Protein AF-A0A519BA94-F1 (afdb_monomer_lite)

Structure (mmCIF, N/CA/C/O backbone):
data_AF-A0A519BA94-F1
#
_entry.id   AF-A0A519BA94-F1
#
loop_
_atom_site.group_PDB
_atom_site.id
_atom_site.type_symbol
_atom_site.label_atom_id
_atom_site.label_alt_id
_atom_site.label_comp_id
_atom_site.label_asym_id
_atom_site.label_entity_id
_atom_site.label_seq_id
_atom_site.pdbx_PDB_ins_code
_atom_site.Cartn_x
_atom_site.Cartn_y
_atom_site.Cartn_z
_atom_site.occupancy
_atom_site.B_iso_or_equiv
_atom_site.auth_seq_id
_atom_site.auth_comp_id
_atom_site.auth_asym_id
_atom_site.auth_atom_id
_atom_site.pdbx_PDB_model_num
ATOM 1 N N . MET A 1 1 ? -14.574 15.526 34.034 1.00 36.59 1 MET A N 1
ATOM 2 C CA . MET A 1 1 ? -14.890 14.605 32.920 1.00 36.59 1 MET A CA 1
ATOM 3 C C . MET A 1 1 ? -13.737 14.670 31.935 1.00 36.59 1 MET A C 1
ATOM 5 O O . MET A 1 1 ? -13.557 15.719 31.331 1.00 36.59 1 MET A O 1
ATOM 9 N N . GLU A 1 2 ? -12.933 13.613 31.821 1.00 41.47 2 GLU A N 1
ATOM 10 C CA . GLU A 1 2 ? -11.905 13.518 30.773 1.00 41.47 2 GLU A CA 1
ATOM 11 C C . GLU A 1 2 ? -12.611 13.457 29.410 1.00 41.47 2 GLU A C 1
ATOM 13 O O . GLU A 1 2 ? -13.359 12.517 29.135 1.00 41.47 2 GLU A O 1
ATOM 18 N N . ARG A 1 3 ? -12.466 14.502 28.589 1.00 43.69 3 ARG A N 1
ATOM 19 C CA . ARG A 1 3 ? -13.034 14.545 27.237 1.00 43.69 3 ARG A CA 1
ATOM 20 C C . ARG A 1 3 ? -12.101 13.816 26.276 1.00 43.69 3 ARG A C 1
ATOM 22 O O . ARG A 1 3 ? -10.896 14.011 26.313 1.00 43.69 3 ARG A O 1
ATOM 29 N N . PHE A 1 4 ? -12.668 13.076 25.333 1.00 51.31 4 PHE A N 1
ATOM 30 C CA . PHE A 1 4 ? -11.963 12.434 24.210 1.00 51.31 4 PHE A CA 1
ATOM 31 C C . PHE A 1 4 ? -11.574 13.448 23.113 1.00 51.31 4 PHE A C 1
ATOM 33 O O . PHE A 1 4 ? -11.344 13.080 21.965 1.00 51.31 4 PHE A O 1
ATOM 40 N N . GLN A 1 5 ? -11.498 14.740 23.469 1.00 51.91 5 GLN A N 1
ATOM 41 C CA . GLN A 1 5 ? -11.158 15.862 22.582 1.00 51.91 5 GLN A CA 1
ATOM 42 C C . GLN A 1 5 ? -9.742 15.762 22.000 1.00 51.91 5 GLN A C 1
ATOM 44 O O . GLN A 1 5 ? -9.388 16.500 21.084 1.00 51.91 5 GLN A O 1
ATOM 49 N N . ASP A 1 6 ? -8.976 14.780 22.455 1.00 60.66 6 ASP A N 1
ATOM 50 C CA . ASP A 1 6 ? -7.643 14.497 21.980 1.00 60.66 6 ASP A CA 1
ATOM 51 C C . ASP A 1 6 ? -7.585 13.430 20.885 1.00 60.66 6 ASP A C 1
ATOM 53 O O . ASP A 1 6 ? -6.480 13.021 20.579 1.00 60.66 6 ASP A O 1
ATOM 57 N N . ILE A 1 7 ? -8.668 12.988 20.219 1.00 64.88 7 ILE A N 1
ATOM 58 C CA . ILE A 1 7 ? -8.495 12.072 19.063 1.00 64.88 7 ILE A CA 1
ATOM 59 C C . ILE A 1 7 ? -7.571 12.694 18.001 1.00 64.88 7 ILE A C 1
ATOM 61 O O . ILE A 1 7 ? -6.651 12.033 17.528 1.00 64.88 7 ILE A O 1
ATOM 65 N N . LYS A 1 8 ? -7.713 13.993 17.695 1.00 66.81 8 LYS A N 1
ATOM 66 C CA . LYS A 1 8 ? -6.786 14.712 16.795 1.00 66.81 8 LYS A CA 1
ATOM 67 C C . LYS A 1 8 ? -5.349 14.734 17.327 1.00 66.81 8 LYS A C 1
ATOM 69 O O . LYS A 1 8 ? -4.402 14.624 16.549 1.00 66.81 8 LYS A O 1
ATOM 74 N N . ASN A 1 9 ? -5.177 14.838 18.643 1.00 73.75 9 ASN A N 1
ATOM 75 C CA . ASN A 1 9 ? -3.865 14.790 19.288 1.00 73.75 9 ASN A CA 1
ATOM 76 C C . ASN A 1 9 ? -3.295 13.364 19.313 1.00 73.75 9 ASN A C 1
ATOM 78 O O . ASN A 1 9 ? -2.107 13.189 19.085 1.00 73.75 9 ASN A O 1
ATOM 82 N N . ILE A 1 10 ? -4.132 12.342 19.477 1.00 74.19 10 ILE A N 1
ATOM 83 C CA . ILE A 1 10 ? -3.788 10.922 19.399 1.00 74.19 10 ILE A CA 1
ATOM 84 C C . ILE A 1 10 ? -3.351 10.584 17.972 1.00 74.19 10 ILE A C 1
ATOM 86 O O . ILE A 1 10 ? -2.279 10.013 17.803 1.00 74.19 10 ILE A O 1
ATOM 90 N N . ILE A 1 11 ? -4.101 11.015 16.949 1.00 75.12 11 ILE A N 1
ATOM 91 C CA . ILE A 1 11 ? -3.721 10.880 15.533 1.00 75.12 11 ILE A CA 1
ATOM 92 C C . ILE A 1 11 ? -2.350 11.528 15.300 1.00 75.12 11 ILE A C 1
ATOM 94 O O . ILE A 1 11 ? -1.455 10.891 14.745 1.00 75.12 11 ILE A O 1
ATOM 98 N N . ARG A 1 12 ? -2.151 12.770 15.769 1.00 78.06 12 ARG A N 1
ATOM 99 C CA . ARG A 1 12 ? -0.867 13.480 15.645 1.00 78.06 12 ARG A CA 1
ATOM 100 C C . ARG A 1 12 ? 0.279 12.762 16.348 1.00 78.06 12 ARG A C 1
ATOM 102 O O . ARG A 1 12 ? 1.350 12.639 15.762 1.00 78.06 12 ARG A O 1
ATOM 109 N N . THR A 1 13 ? 0.060 12.273 17.562 1.00 80.06 13 THR A N 1
ATOM 110 C CA . THR A 1 13 ? 1.064 11.539 18.337 1.00 80.06 13 THR A CA 1
ATOM 111 C C . THR A 1 13 ? 1.401 10.202 17.689 1.00 80.06 13 THR A C 1
ATOM 113 O O . THR A 1 13 ? 2.571 9.845 17.616 1.00 80.06 13 THR A O 1
ATOM 116 N N . ILE A 1 14 ? 0.422 9.463 17.167 1.00 74.88 14 ILE A N 1
ATOM 117 C CA . ILE A 1 14 ? 0.668 8.200 16.453 1.00 74.88 14 ILE A CA 1
ATOM 118 C C . ILE A 1 14 ? 1.442 8.463 15.163 1.00 74.88 14 ILE A C 1
ATOM 120 O O . ILE A 1 14 ? 2.417 7.758 14.894 1.00 74.88 14 ILE A O 1
ATOM 124 N N . SER A 1 15 ? 1.038 9.487 14.405 1.00 76.31 15 SER A N 1
ATOM 125 C CA . SER A 1 15 ? 1.710 9.937 13.185 1.00 76.31 15 SER A CA 1
ATOM 126 C C . SER A 1 15 ? 3.180 10.268 13.454 1.00 76.31 15 SER A C 1
ATOM 128 O O . SER A 1 15 ? 4.062 9.699 12.811 1.00 76.31 15 SER A O 1
ATOM 130 N N . SER A 1 16 ? 3.467 11.107 14.453 1.00 75.75 16 SER A N 1
ATOM 131 C CA . SER A 1 16 ? 4.837 11.523 14.771 1.00 75.75 16 SER A CA 1
ATOM 132 C C . SER A 1 16 ? 5.681 10.396 15.371 1.00 75.75 16 SER A C 1
ATOM 134 O O . SER A 1 16 ? 6.816 10.195 14.946 1.00 75.75 16 SER A O 1
ATOM 136 N N . THR A 1 17 ? 5.126 9.624 16.309 1.00 74.69 17 THR A N 1
ATOM 137 C CA . THR A 1 17 ? 5.855 8.565 17.033 1.00 74.69 17 THR A CA 1
ATOM 138 C C . THR A 1 17 ? 6.243 7.410 16.112 1.00 74.69 17 THR A C 1
ATOM 140 O O . THR A 1 17 ? 7.305 6.817 16.280 1.00 74.69 17 THR A O 1
ATOM 143 N N . ASN A 1 18 ? 5.405 7.095 15.122 1.00 68.31 18 ASN A N 1
ATOM 144 C CA . ASN A 1 18 ? 5.621 5.960 14.223 1.00 68.31 18 ASN A CA 1
ATOM 145 C C . ASN A 1 18 ? 6.130 6.368 12.830 1.00 68.31 18 ASN A C 1
ATOM 147 O O . ASN A 1 18 ? 6.301 5.500 11.974 1.00 68.31 18 ASN A O 1
ATOM 151 N N . GLY A 1 19 ? 6.364 7.663 12.580 1.00 69.19 19 GLY A N 1
ATOM 152 C CA . GLY A 1 19 ? 6.767 8.161 11.260 1.00 69.19 19 GLY A CA 1
ATOM 153 C C . GLY A 1 19 ? 5.716 7.899 10.175 1.00 69.19 19 GLY A C 1
ATOM 154 O O . GLY A 1 19 ? 6.063 7.590 9.036 1.00 69.19 19 GLY A O 1
ATOM 155 N N . LEU A 1 20 ? 4.437 7.965 10.546 1.00 71.06 20 LEU A N 1
ATOM 156 C CA . LEU A 1 20 ? 3.296 7.689 9.678 1.00 71.06 20 LEU A CA 1
ATOM 157 C C . LEU A 1 20 ? 2.653 8.993 9.207 1.00 71.06 20 LEU A C 1
ATOM 159 O O . LEU A 1 20 ? 2.629 9.989 9.927 1.00 71.06 20 LEU A O 1
ATOM 163 N N . SER A 1 21 ? 2.083 8.986 8.011 1.00 73.12 21 SER A N 1
ATOM 164 C CA . SER A 1 21 ? 1.223 10.063 7.522 1.00 73.12 21 SER A CA 1
ATOM 165 C C . SER A 1 21 ? -0.092 10.129 8.314 1.00 73.12 21 SER A C 1
ATOM 167 O O . SER A 1 21 ? -0.489 9.167 8.972 1.00 73.12 21 SER A O 1
ATOM 169 N N . MET A 1 22 ? -0.794 11.265 8.250 1.00 76.06 22 MET A N 1
ATOM 170 C CA . MET A 1 22 ? -2.085 11.422 8.939 1.00 76.06 22 MET A CA 1
ATOM 171 C C . MET A 1 22 ? -3.117 10.362 8.517 1.00 76.06 22 MET A C 1
ATOM 173 O O . MET A 1 22 ? -3.693 9.746 9.411 1.00 76.06 22 MET A O 1
ATOM 177 N N . PRO A 1 23 ? -3.312 10.062 7.214 1.00 76.62 23 PRO A N 1
ATOM 178 C CA . PRO A 1 23 ? -4.213 8.986 6.792 1.00 76.62 23 PRO A CA 1
ATOM 179 C C . PRO A 1 23 ? -3.831 7.609 7.348 1.00 76.62 23 PRO A C 1
ATOM 181 O O . PRO A 1 23 ? -4.699 6.815 7.693 1.00 76.62 23 PRO A O 1
ATOM 184 N N . GLU A 1 24 ? -2.534 7.325 7.480 1.00 74.19 24 GLU A N 1
ATOM 185 C CA . GLU A 1 24 ? -2.052 6.065 8.059 1.00 74.19 24 GLU A CA 1
ATOM 186 C C . GLU A 1 24 ? -2.352 5.971 9.555 1.00 74.19 24 GLU A C 1
ATOM 188 O O . GLU A 1 24 ? -2.763 4.916 10.035 1.00 74.19 24 GLU A O 1
ATOM 193 N N . ALA A 1 25 ? -2.180 7.069 10.293 1.00 80.94 25 ALA A N 1
ATOM 194 C CA . ALA A 1 25 ? -2.540 7.126 11.704 1.00 80.94 25 ALA A CA 1
ATOM 195 C C . ALA A 1 25 ? -4.057 6.965 11.913 1.00 80.94 25 ALA A C 1
ATOM 197 O O . ALA A 1 25 ? -4.464 6.231 12.810 1.00 80.94 25 ALA A O 1
ATOM 198 N N . ILE A 1 26 ? -4.880 7.589 11.063 1.00 84.06 26 ILE A N 1
ATOM 199 C CA . ILE A 1 26 ? -6.346 7.433 11.046 1.00 84.06 26 ILE A CA 1
ATOM 200 C C . ILE A 1 26 ? -6.719 5.963 10.837 1.00 84.06 26 ILE A C 1
ATOM 202 O O . ILE A 1 26 ? -7.385 5.379 11.687 1.00 84.06 26 ILE A O 1
ATOM 206 N N . PHE A 1 27 ? -6.206 5.340 9.772 1.00 84.19 27 PHE A N 1
ATOM 207 C CA . PHE A 1 27 ? -6.482 3.939 9.444 1.00 84.19 27 PHE A CA 1
ATOM 208 C C . PHE A 1 27 ? -6.088 2.974 10.574 1.00 84.19 27 PHE A C 1
ATOM 210 O O . PHE A 1 27 ? -6.808 2.022 10.871 1.00 84.19 27 PHE A O 1
ATOM 217 N N . ILE A 1 28 ? -4.953 3.217 11.237 1.00 85.81 28 ILE A N 1
ATOM 218 C CA . ILE A 1 28 ? -4.522 2.419 12.395 1.00 85.81 28 ILE A CA 1
ATOM 219 C C . ILE A 1 28 ? -5.521 2.512 13.535 1.00 85.81 28 ILE A C 1
ATOM 221 O O . ILE A 1 28 ? -5.830 1.496 14.153 1.00 85.81 28 ILE A O 1
ATOM 225 N N . ILE A 1 29 ? -5.997 3.718 13.841 1.00 87.81 29 ILE A N 1
ATOM 226 C CA . ILE A 1 29 ? -6.961 3.918 14.922 1.00 87.81 29 ILE A CA 1
ATOM 227 C C . ILE A 1 29 ? -8.277 3.233 14.569 1.00 87.81 29 ILE A C 1
ATOM 229 O O . ILE A 1 29 ? -8.811 2.526 15.416 1.00 87.81 29 ILE A O 1
ATOM 233 N N . GLU A 1 30 ? -8.761 3.376 13.333 1.00 88.88 30 GLU A N 1
ATOM 234 C CA . GLU A 1 30 ? -9.949 2.666 12.846 1.00 88.88 30 GLU A CA 1
ATOM 235 C C . GLU A 1 30 ? -9.804 1.158 13.068 1.00 88.88 30 GLU A C 1
ATOM 237 O O . GLU A 1 30 ? -10.606 0.560 13.782 1.00 88.88 30 GLU A O 1
ATOM 242 N N . LYS A 1 31 ? -8.722 0.547 12.571 1.00 87.38 31 LYS A N 1
ATOM 243 C CA . LYS A 1 31 ? -8.487 -0.898 12.712 1.00 87.38 31 LYS A CA 1
ATOM 244 C C . LYS A 1 31 ? -8.317 -1.351 14.157 1.00 87.38 31 LYS A C 1
ATOM 246 O O . LYS A 1 31 ? -8.864 -2.380 14.550 1.00 87.38 31 LYS A O 1
ATOM 251 N N . ALA A 1 32 ? -7.595 -0.586 14.968 1.00 88.38 32 ALA A N 1
ATOM 252 C CA . ALA A 1 32 ? -7.429 -0.899 16.380 1.00 88.38 32 ALA A CA 1
ATOM 253 C C . ALA A 1 32 ? -8.771 -0.853 17.122 1.00 88.38 32 ALA A C 1
ATOM 255 O O . ALA A 1 32 ? -9.058 -1.722 17.944 1.00 88.38 32 ALA A O 1
ATOM 256 N N . MET A 1 33 ? -9.616 0.126 16.804 1.00 89.12 33 MET A N 1
ATOM 257 C CA . MET A 1 33 ? -10.946 0.258 17.389 1.00 89.12 33 MET A CA 1
ATOM 258 C C . MET A 1 33 ? -11.910 -0.831 16.892 1.00 89.12 33 MET A C 1
ATOM 260 O O . MET A 1 33 ? -12.676 -1.368 17.688 1.00 89.12 33 MET A O 1
ATOM 264 N N . GLU A 1 34 ? -11.828 -1.241 15.625 1.00 88.50 34 GLU A N 1
ATOM 265 C CA . GLU A 1 34 ? -12.560 -2.409 15.112 1.00 88.50 34 GLU A CA 1
ATOM 266 C C . GLU A 1 34 ? -12.190 -3.687 15.878 1.00 88.50 34 GLU A C 1
ATOM 268 O O . GLU A 1 34 ? -13.076 -4.441 16.291 1.00 88.50 34 GLU A O 1
ATOM 273 N N . ASN A 1 35 ? -10.897 -3.912 16.146 1.00 86.88 35 ASN A N 1
ATOM 274 C CA . ASN A 1 35 ? -10.438 -5.043 16.960 1.00 86.88 35 ASN A CA 1
ATOM 275 C C . ASN A 1 35 ? -10.956 -4.954 18.402 1.00 86.88 35 ASN A C 1
ATOM 277 O O . ASN A 1 35 ? -11.371 -5.960 18.979 1.00 86.88 35 ASN A O 1
ATOM 281 N N . VAL A 1 36 ? -10.979 -3.749 18.980 1.00 86.62 36 VAL A N 1
ATOM 282 C CA . VAL A 1 36 ? -11.572 -3.482 20.301 1.00 86.62 36 VAL A CA 1
ATOM 283 C C . VAL A 1 36 ? -13.056 -3.866 20.348 1.00 86.62 36 VAL A C 1
ATOM 285 O O . VAL A 1 36 ? -13.531 -4.331 21.390 1.00 86.62 36 VAL A O 1
ATOM 288 N N . PHE A 1 37 ? -13.761 -3.725 19.225 1.00 87.69 37 PHE A N 1
ATOM 289 C CA . PHE A 1 37 ? -15.150 -4.142 19.031 1.00 87.69 37 PHE A CA 1
ATOM 290 C C . PHE A 1 37 ? -15.297 -5.547 18.431 1.00 87.69 37 PHE A C 1
ATOM 292 O O . PHE A 1 37 ? -16.379 -5.909 17.966 1.00 87.69 37 PHE A O 1
ATOM 299 N N . TYR A 1 38 ? -14.238 -6.362 18.443 1.00 82.38 38 TYR A N 1
ATOM 300 C CA . TYR A 1 38 ? -14.242 -7.742 17.944 1.00 82.38 38 TYR A CA 1
ATOM 301 C C . TYR A 1 38 ? -14.764 -7.874 16.499 1.00 82.38 38 TYR A C 1
ATOM 303 O O . TYR A 1 38 ? -15.409 -8.865 16.153 1.00 82.38 38 TYR A O 1
ATOM 311 N N . GLY A 1 39 ? -14.546 -6.847 15.669 1.00 80.31 39 GLY A N 1
ATOM 312 C CA . GLY A 1 39 ? -15.016 -6.787 14.284 1.00 80.31 39 GLY A CA 1
ATOM 313 C C . GLY A 1 39 ? -16.537 -6.685 14.117 1.00 80.31 39 GLY A C 1
ATOM 314 O O . GLY A 1 39 ? -17.033 -6.884 13.013 1.00 80.31 39 GLY A O 1
ATOM 315 N N . LYS A 1 40 ? -17.299 -6.413 15.188 1.00 85.44 40 LYS A N 1
ATOM 316 C CA . LYS A 1 40 ? -18.769 -6.265 15.131 1.00 85.44 40 LYS A CA 1
ATOM 317 C C . LYS A 1 40 ? -19.236 -4.884 14.686 1.00 85.44 40 LYS A C 1
ATOM 319 O O . LYS A 1 40 ? -20.388 -4.744 14.289 1.00 85.44 40 LYS A O 1
ATOM 324 N N . TYR A 1 41 ? -18.356 -3.895 14.767 1.00 89.88 41 TYR A N 1
ATOM 325 C CA . TYR A 1 41 ? -18.564 -2.566 14.212 1.00 89.88 41 TYR A CA 1
ATOM 326 C C . TYR A 1 41 ? -17.388 -2.256 13.303 1.00 89.88 41 TYR A C 1
ATOM 328 O O . TYR A 1 41 ? -16.240 -2.522 13.666 1.00 89.88 41 TYR A O 1
ATOM 336 N N . ARG A 1 42 ? -17.690 -1.675 12.147 1.00 89.56 42 ARG A N 1
ATOM 337 C CA . ARG A 1 42 ? -16.726 -0.932 11.349 1.00 89.56 42 ARG A CA 1
ATOM 338 C C . ARG A 1 42 ? -16.476 0.394 12.052 1.00 89.56 42 ARG A C 1
ATOM 340 O O . ARG A 1 42 ? -17.417 1.009 12.548 1.00 89.56 42 ARG A O 1
ATOM 347 N N . VAL A 1 43 ? -15.231 0.841 12.109 1.00 89.88 43 VAL A N 1
ATOM 348 C CA . VAL A 1 43 ? -14.904 2.132 12.721 1.00 89.88 43 VAL A CA 1
ATOM 349 C C . VAL A 1 43 ? -14.369 3.051 11.645 1.00 89.88 43 VAL A C 1
ATOM 351 O O . VAL A 1 43 ? -13.488 2.656 10.889 1.00 89.88 43 VAL A O 1
ATOM 354 N N . VAL A 1 44 ? -14.933 4.252 11.555 1.00 88.88 44 VAL A N 1
ATOM 355 C CA . VAL A 1 44 ? -14.599 5.220 10.508 1.00 88.88 44 VAL A CA 1
ATOM 356 C C . VAL A 1 44 ? -14.486 6.625 11.073 1.00 88.88 44 VAL A C 1
ATOM 358 O O . VAL A 1 44 ? -15.246 7.015 11.962 1.00 88.88 44 VAL A O 1
ATOM 361 N N . PHE A 1 45 ? -13.548 7.389 10.530 1.00 85.44 45 PHE A N 1
ATOM 362 C CA . PHE A 1 45 ? -13.537 8.839 10.657 1.00 85.44 45 PHE A CA 1
ATOM 363 C C . PHE A 1 45 ? -14.355 9.490 9.544 1.00 85.44 45 PHE A C 1
ATOM 365 O O . PHE A 1 45 ? -14.312 9.054 8.393 1.00 85.44 45 PHE A O 1
ATOM 372 N N . ASP A 1 46 ? -15.083 10.550 9.882 1.00 84.00 46 ASP A N 1
ATOM 373 C CA . ASP A 1 46 ? -15.671 11.442 8.884 1.00 84.00 46 ASP A CA 1
ATOM 374 C C . ASP A 1 46 ? -14.691 12.556 8.459 1.00 84.00 46 ASP A C 1
ATOM 376 O O . ASP A 1 46 ? -13.567 12.664 8.964 1.00 84.00 46 ASP A O 1
ATOM 380 N N . ASP A 1 47 ? -15.132 13.428 7.549 1.00 76.69 47 ASP A N 1
ATOM 381 C CA . ASP A 1 47 ? -14.336 14.563 7.064 1.00 76.69 47 ASP A CA 1
ATOM 382 C C . ASP A 1 47 ? -14.002 15.592 8.169 1.00 76.69 47 ASP A C 1
ATOM 384 O O . ASP A 1 47 ? -13.041 16.359 8.051 1.00 76.69 47 ASP A O 1
ATOM 388 N N . SER A 1 48 ? -14.761 15.598 9.271 1.00 80.69 48 SER A N 1
ATOM 389 C CA . SER A 1 48 ? -14.541 16.454 10.446 1.00 80.69 48 SER A CA 1
ATOM 390 C C . SER A 1 48 ? -13.545 15.853 11.451 1.00 80.69 48 SER A C 1
ATOM 392 O O . SER A 1 48 ? -13.110 16.551 12.385 1.00 80.69 48 SER A O 1
ATOM 394 N N . TYR A 1 49 ? -13.096 14.615 11.202 1.00 79.94 49 TYR A N 1
ATOM 395 C CA . TYR A 1 49 ? -12.334 13.744 12.101 1.00 79.94 49 TYR A CA 1
ATOM 396 C C . TYR A 1 49 ? -13.109 13.328 13.359 1.00 79.94 49 TYR A C 1
ATOM 398 O O . TYR A 1 49 ? -12.501 13.067 14.404 1.00 79.94 49 TYR A O 1
ATOM 406 N N . ASP A 1 50 ? -14.430 13.245 13.263 1.00 84.75 50 ASP A N 1
ATOM 407 C CA . ASP A 1 50 ? -15.261 12.606 14.271 1.00 84.75 50 ASP A CA 1
ATOM 408 C C . ASP A 1 50 ? -15.254 11.089 14.054 1.00 84.75 50 ASP A C 1
ATOM 410 O O . ASP A 1 50 ? -15.318 10.593 12.928 1.00 84.75 50 ASP A O 1
ATOM 414 N N . LEU A 1 51 ? -15.113 10.342 15.150 1.00 89.31 51 LEU A N 1
ATOM 415 C CA . LEU A 1 51 ? -14.956 8.891 15.128 1.00 89.31 51 LEU A CA 1
ATOM 416 C C . LEU A 1 51 ? -16.306 8.204 15.327 1.00 89.31 51 LEU A C 1
ATOM 418 O O . LEU A 1 51 ? -16.947 8.389 16.363 1.00 89.31 51 LEU A O 1
ATOM 422 N N . TYR A 1 52 ? -16.701 7.354 14.386 1.00 90.06 52 TYR A N 1
ATOM 423 C CA . TYR A 1 52 ? -17.957 6.614 14.431 1.00 90.06 52 TYR A CA 1
ATOM 424 C C . TYR A 1 52 ? -17.725 5.104 14.458 1.00 90.06 52 TYR A C 1
ATOM 426 O O . TYR A 1 52 ? -16.848 4.589 13.770 1.00 90.06 52 TYR A O 1
ATOM 434 N N . ALA A 1 53 ? -18.544 4.392 15.232 1.00 91.88 53 ALA A N 1
ATOM 435 C CA . ALA A 1 53 ? -18.734 2.951 15.115 1.00 91.88 53 ALA A CA 1
ATOM 436 C C . ALA A 1 53 ? -20.031 2.685 14.342 1.00 91.88 53 ALA A C 1
ATOM 438 O O . ALA A 1 53 ? -21.103 3.117 14.763 1.00 91.88 53 ALA A O 1
ATOM 439 N N . GLU A 1 54 ? -19.934 1.968 13.232 1.00 91.88 54 GLU A N 1
ATOM 440 C CA . GLU A 1 54 ? -21.027 1.689 12.303 1.00 91.88 54 GLU A CA 1
ATOM 441 C C . GLU A 1 54 ? -21.221 0.177 12.138 1.00 91.88 54 GLU A C 1
ATOM 443 O O . GLU A 1 54 ? -20.259 -0.585 12.027 1.00 91.88 54 GLU A O 1
ATOM 448 N N . ASN A 1 55 ? -22.472 -0.265 12.112 1.00 89.44 55 ASN A N 1
ATOM 449 C CA . ASN A 1 55 ? -22.878 -1.585 11.631 1.00 89.44 55 ASN A CA 1
ATOM 450 C C . ASN A 1 55 ? -24.154 -1.434 10.780 1.00 89.44 55 ASN A C 1
ATOM 452 O O . ASN A 1 55 ? -24.559 -0.312 10.480 1.00 89.44 55 ASN A O 1
ATOM 456 N N . ASP A 1 56 ? -24.781 -2.543 10.389 1.00 85.50 56 ASP A N 1
ATOM 457 C CA . ASP A 1 56 ? -25.974 -2.513 9.528 1.00 85.50 56 ASP A CA 1
ATOM 458 C C . ASP A 1 56 ? -27.190 -1.818 10.181 1.00 85.50 56 ASP A C 1
ATOM 460 O O . ASP A 1 56 ? -28.069 -1.329 9.474 1.00 85.50 56 ASP A O 1
ATOM 464 N N . ASP A 1 57 ? -27.230 -1.739 11.517 1.00 85.75 57 ASP A N 1
ATOM 465 C CA . ASP A 1 57 ? -28.386 -1.268 12.288 1.00 85.75 57 ASP A CA 1
ATOM 466 C C . ASP A 1 57 ? -28.214 0.158 12.843 1.00 85.75 57 ASP A C 1
ATOM 468 O O . ASP A 1 57 ? -29.194 0.875 13.054 1.00 85.75 57 ASP A O 1
ATOM 472 N N . GLU A 1 58 ? -26.984 0.572 13.161 1.00 90.06 58 GLU A N 1
ATOM 473 C CA . GLU A 1 58 ? -26.719 1.821 13.875 1.00 90.06 58 GLU A CA 1
ATOM 474 C C . GLU A 1 58 ? -25.358 2.449 13.528 1.00 90.06 58 GLU A C 1
ATOM 476 O O . GLU A 1 58 ? -24.365 1.773 13.252 1.00 90.06 58 GLU A O 1
ATOM 481 N N . LYS A 1 59 ? -25.312 3.784 13.624 1.00 91.75 59 LYS A N 1
ATOM 482 C CA . LYS A 1 59 ? -24.102 4.614 13.569 1.00 91.75 59 LYS A CA 1
ATOM 483 C C . LYS A 1 59 ? -23.963 5.379 14.883 1.00 91.75 59 LYS A C 1
ATOM 485 O O . LYS A 1 59 ? -24.811 6.204 15.216 1.00 91.75 59 LYS A O 1
ATOM 490 N N . ILE A 1 60 ? -22.900 5.106 15.636 1.00 90.62 60 ILE A N 1
ATOM 491 C CA . ILE A 1 60 ? -22.679 5.634 16.988 1.00 90.62 60 ILE A CA 1
ATOM 492 C C . ILE A 1 60 ? -21.449 6.542 16.989 1.00 90.62 60 ILE A C 1
ATOM 494 O O . ILE A 1 60 ? -20.354 6.098 16.652 1.00 90.62 60 ILE A O 1
ATOM 498 N N . LEU A 1 61 ? -21.607 7.794 17.423 1.00 90.56 61 LEU A N 1
ATOM 499 C CA . LEU A 1 61 ? -20.482 8.703 17.663 1.00 90.56 61 LEU A CA 1
ATOM 500 C C . LEU A 1 61 ? -19.696 8.267 18.910 1.00 90.56 61 LEU A C 1
ATOM 502 O O . LEU A 1 61 ? -20.264 8.124 19.994 1.00 90.56 61 LEU A O 1
ATOM 506 N N . ILE A 1 62 ? -18.381 8.107 18.771 1.00 88.44 62 ILE A N 1
ATOM 507 C CA . ILE A 1 62 ? -17.468 7.757 19.861 1.00 88.44 62 ILE A CA 1
ATOM 508 C C . ILE A 1 62 ? -16.837 9.039 20.404 1.00 88.44 62 ILE A C 1
ATOM 510 O O . ILE A 1 62 ? -15.780 9.484 19.962 1.00 88.44 62 ILE A O 1
ATOM 514 N N . SER A 1 63 ? -17.490 9.629 21.402 1.00 81.69 63 SER A N 1
ATOM 515 C CA . SER A 1 63 ? -17.058 10.888 22.018 1.00 81.69 63 SER A CA 1
ATOM 516 C C . SER A 1 63 ? -16.254 10.701 23.306 1.00 81.69 63 SER A C 1
ATOM 518 O O . SER A 1 63 ? -15.799 11.682 23.899 1.00 81.69 63 SER A O 1
ATOM 520 N N . SER A 1 64 ? -16.127 9.459 23.790 1.00 82.94 64 SER A N 1
ATOM 521 C CA . SER A 1 64 ? -15.519 9.124 25.078 1.00 82.94 64 SER A CA 1
ATOM 522 C C . SER A 1 64 ? -15.169 7.645 25.227 1.00 82.94 64 SER A C 1
ATOM 524 O O . SER A 1 64 ? -15.743 6.769 24.583 1.00 82.94 64 SER A O 1
ATOM 526 N N . LEU A 1 65 ? -14.288 7.344 26.189 1.00 81.81 65 LEU A N 1
ATOM 527 C CA . LEU A 1 65 ? -14.030 5.968 26.624 1.00 81.81 65 LEU A CA 1
ATOM 528 C C . LEU A 1 65 ? -15.298 5.296 27.181 1.00 81.81 65 LEU A C 1
ATOM 530 O O . LEU A 1 65 ? -15.428 4.075 27.121 1.00 81.81 65 LEU A O 1
ATOM 534 N N . LYS A 1 66 ? -16.244 6.084 27.714 1.00 84.62 66 LYS A N 1
ATOM 535 C CA . LYS A 1 66 ? -17.549 5.580 28.155 1.00 84.62 66 LYS A CA 1
ATOM 536 C C . LYS A 1 66 ? -18.341 5.024 26.971 1.00 84.62 66 LYS A C 1
ATOM 538 O O . LYS A 1 66 ? -18.920 3.954 27.107 1.00 84.62 66 LYS A O 1
ATOM 543 N N . ASP A 1 67 ? -18.297 5.682 25.815 1.00 87.50 67 ASP A N 1
ATOM 544 C CA . ASP A 1 67 ? -18.983 5.214 24.605 1.00 87.50 67 ASP A CA 1
ATOM 545 C C . ASP A 1 67 ? -18.374 3.903 24.104 1.00 87.50 67 ASP A C 1
ATOM 547 O O . ASP A 1 67 ? -19.098 2.943 23.854 1.00 87.50 67 ASP A O 1
ATOM 551 N N . VAL A 1 68 ? -17.040 3.810 24.084 1.00 86.50 68 VAL A N 1
ATOM 552 C CA . VAL A 1 68 ? -16.321 2.570 23.742 1.00 86.50 68 VAL A CA 1
ATOM 553 C C . VAL A 1 68 ? -16.735 1.418 24.664 1.00 86.50 68 VAL A C 1
ATOM 555 O O . VAL A 1 68 ? -17.029 0.318 24.194 1.00 86.50 68 VAL A O 1
ATOM 558 N N . ARG A 1 69 ? -16.801 1.666 25.979 1.00 86.44 69 ARG A N 1
ATOM 559 C CA . ARG A 1 69 ? -17.255 0.672 26.964 1.00 86.44 69 ARG A CA 1
ATOM 560 C C . ARG A 1 69 ? -18.710 0.277 26.744 1.00 86.44 69 ARG A C 1
ATOM 562 O O . ARG A 1 69 ? -19.007 -0.908 26.775 1.00 86.44 69 ARG A O 1
ATOM 569 N N . ASN A 1 70 ? -19.597 1.232 26.474 1.00 88.00 70 ASN A N 1
ATOM 570 C CA . ASN A 1 70 ? -21.011 0.955 26.219 1.00 88.00 70 ASN A CA 1
ATOM 571 C C . ASN A 1 70 ? -21.207 0.090 24.966 1.00 88.00 70 ASN A C 1
ATOM 573 O O . ASN A 1 70 ? -21.978 -0.866 25.000 1.00 88.00 70 ASN A O 1
ATOM 577 N N . ILE A 1 71 ? -20.497 0.392 23.874 1.00 88.56 71 ILE A N 1
ATOM 578 C CA . ILE A 1 71 ? -20.530 -0.409 22.639 1.00 88.56 71 ILE A CA 1
ATOM 579 C C . ILE A 1 71 ? -20.030 -1.827 22.927 1.00 88.56 71 ILE A C 1
ATOM 581 O O . ILE A 1 71 ? -20.679 -2.809 22.571 1.00 88.56 71 ILE A O 1
ATOM 585 N N . ARG A 1 72 ? -18.904 -1.953 23.634 1.00 85.25 72 ARG A N 1
ATOM 586 C CA . ARG A 1 72 ? -18.337 -3.256 23.988 1.00 85.25 72 ARG A CA 1
ATOM 587 C C . ARG A 1 72 ? -19.249 -4.065 24.911 1.00 85.25 72 ARG A C 1
ATOM 589 O O . ARG A 1 72 ? -19.422 -5.257 24.676 1.00 85.25 72 ARG A O 1
ATOM 596 N N . HIS A 1 73 ? -19.890 -3.417 25.878 1.00 85.19 73 HIS A N 1
ATOM 597 C CA . HIS A 1 73 ? -20.886 -4.034 26.748 1.00 85.19 73 HIS A CA 1
ATOM 598 C C . HIS A 1 73 ? -22.111 -4.513 25.955 1.00 85.19 73 HIS A C 1
ATOM 600 O O . HIS A 1 73 ? -22.563 -5.641 26.135 1.00 85.19 73 HIS A O 1
ATOM 606 N N . LYS A 1 74 ? -22.612 -3.717 24.995 1.00 85.31 74 LYS A N 1
ATOM 607 C CA . LYS A 1 74 ? -23.677 -4.151 24.070 1.00 85.31 74 LYS A CA 1
ATOM 608 C C . LYS A 1 74 ? -23.272 -5.409 23.291 1.00 85.31 74 LYS A C 1
ATOM 610 O O . LYS A 1 74 ? -24.073 -6.336 23.178 1.00 85.31 74 LYS A O 1
ATOM 615 N N . ILE A 1 75 ? -22.044 -5.457 22.767 1.00 83.69 75 ILE A N 1
ATOM 616 C CA . ILE A 1 75 ? -21.513 -6.639 22.067 1.00 83.69 75 ILE A CA 1
ATOM 617 C C . ILE A 1 75 ? -21.468 -7.836 23.019 1.00 83.69 75 ILE A C 1
ATOM 619 O O . ILE A 1 75 ? -21.947 -8.910 22.667 1.00 83.69 75 ILE A O 1
ATOM 623 N N . PHE A 1 76 ? -20.941 -7.642 24.228 1.00 78.75 76 PHE A N 1
ATOM 624 C CA . PHE A 1 76 ? -20.848 -8.671 25.259 1.00 78.75 76 PHE A CA 1
ATOM 625 C C . PHE A 1 76 ? -22.218 -9.262 25.614 1.00 78.75 76 PHE A C 1
ATOM 627 O O . PHE A 1 76 ? -22.381 -10.479 25.578 1.00 78.75 76 PHE A O 1
ATOM 634 N N . LEU A 1 77 ? -23.226 -8.417 25.855 1.00 78.94 77 LEU A N 1
ATOM 635 C CA . LEU A 1 77 ? -24.598 -8.852 26.132 1.00 78.94 77 LEU A CA 1
ATOM 636 C C . LEU A 1 77 ? -25.215 -9.618 24.955 1.00 78.94 77 LEU A C 1
ATOM 638 O O . LEU A 1 77 ? -25.812 -10.674 25.162 1.00 78.94 77 LEU A O 1
ATOM 642 N N . LYS A 1 78 ? -25.047 -9.129 23.715 1.00 78.12 78 LYS A N 1
ATOM 643 C CA . LYS A 1 78 ? -25.513 -9.842 22.509 1.00 78.12 78 LYS A CA 1
ATOM 644 C C . LYS A 1 78 ? -24.857 -11.223 22.393 1.00 78.12 78 LYS A C 1
ATOM 646 O O . LYS A 1 78 ? -25.525 -12.188 22.041 1.00 78.12 78 LYS A O 1
ATOM 651 N N . VAL A 1 79 ? -23.566 -11.321 22.706 1.00 71.94 79 VAL A N 1
ATOM 652 C CA . VAL A 1 79 ? -22.794 -12.567 22.636 1.00 71.94 79 VAL A CA 1
ATOM 653 C C . VAL A 1 79 ? -23.193 -13.563 23.731 1.00 71.94 79 VAL A C 1
ATOM 655 O O . VAL A 1 79 ? -23.393 -14.736 23.425 1.00 71.94 79 VAL A O 1
ATOM 658 N N . ILE A 1 80 ? -23.363 -13.117 24.979 1.00 68.25 80 ILE A N 1
ATOM 659 C CA . ILE A 1 80 ? -23.822 -13.976 26.086 1.00 68.25 80 ILE A CA 1
ATOM 660 C C . ILE A 1 80 ? -25.231 -14.508 25.823 1.00 68.25 80 ILE A C 1
ATOM 662 O O . ILE A 1 80 ? -25.490 -15.696 26.019 1.00 68.25 80 ILE A O 1
ATOM 666 N N . ASN A 1 81 ? -26.131 -13.656 25.324 1.00 61.09 81 ASN A N 1
ATOM 667 C CA . ASN A 1 81 ? -27.507 -14.052 25.020 1.00 61.09 81 ASN A CA 1
ATOM 668 C C . ASN A 1 81 ? -27.601 -15.129 23.924 1.00 61.09 81 ASN A C 1
ATOM 670 O O . ASN A 1 81 ? -28.607 -15.831 23.855 1.00 61.09 81 ASN A O 1
ATOM 674 N N . LEU A 1 82 ? -26.556 -15.315 23.108 1.00 62.88 82 LEU A N 1
ATOM 675 C CA . LEU A 1 82 ? -26.489 -16.362 22.082 1.00 62.88 82 LEU A CA 1
ATOM 676 C C . LEU A 1 82 ? -26.083 -17.754 22.619 1.00 62.88 82 LEU A C 1
ATOM 678 O O . LEU A 1 82 ? -25.926 -18.668 21.816 1.00 62.88 82 LEU A O 1
ATOM 682 N N . LYS A 1 83 ? -25.929 -17.953 23.942 1.00 49.75 83 LYS A N 1
ATOM 683 C CA . LYS A 1 83 ? -25.577 -19.248 24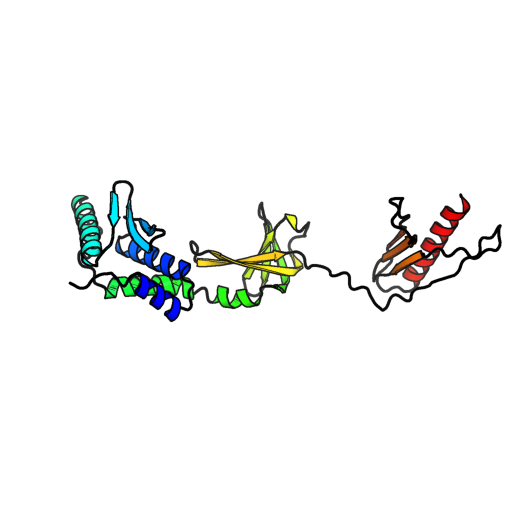.578 1.00 49.75 83 LYS A CA 1
ATOM 684 C C . LYS A 1 83 ? -24.368 -19.973 23.948 1.00 49.75 83 LYS A C 1
ATOM 686 O O . LYS A 1 83 ? -24.339 -21.198 23.894 1.00 49.75 83 LYS A O 1
ATOM 691 N N . ASN A 1 84 ? -23.350 -19.248 23.487 1.00 50.78 84 ASN A N 1
ATOM 692 C CA . ASN A 1 84 ? -22.115 -19.872 23.004 1.00 50.78 84 ASN A CA 1
ATOM 693 C C . ASN A 1 84 ? -21.061 -19.906 24.121 1.00 50.78 84 ASN A C 1
ATOM 695 O O . ASN A 1 84 ? -20.474 -18.882 24.462 1.00 50.78 84 ASN A O 1
ATOM 699 N N . GLU A 1 85 ? -20.791 -21.104 24.648 1.00 45.34 85 GLU A N 1
ATOM 700 C CA . GLU A 1 85 ? -19.792 -21.419 25.691 1.00 45.34 85 GLU A CA 1
ATOM 701 C C . GLU A 1 85 ? -18.333 -21.091 25.303 1.00 45.34 85 GLU A C 1
ATOM 703 O O . GLU A 1 85 ? -17.415 -21.257 26.102 1.00 45.34 85 GLU A O 1
ATOM 708 N N . TYR A 1 86 ? -18.084 -20.590 24.091 1.00 45.25 86 TYR A N 1
ATOM 709 C CA . TYR A 1 86 ? -16.738 -20.498 23.524 1.00 45.25 86 TYR A CA 1
ATOM 710 C C . TYR A 1 86 ? -15.976 -19.196 23.799 1.00 45.25 86 TYR A C 1
ATOM 712 O O . TYR A 1 86 ? -14.886 -19.008 23.258 1.00 45.25 86 TYR A O 1
ATOM 720 N N . ILE A 1 87 ? -16.511 -18.271 24.607 1.00 50.88 87 ILE A N 1
ATOM 721 C CA . ILE A 1 87 ? -15.860 -16.968 24.805 1.00 50.88 87 ILE A CA 1
ATOM 722 C C . ILE A 1 87 ? -15.624 -16.651 26.278 1.00 50.88 87 ILE A C 1
ATOM 724 O O . ILE A 1 87 ? -16.066 -15.641 26.814 1.00 50.88 87 ILE A O 1
ATOM 728 N N . SER A 1 88 ? -14.804 -17.489 26.910 1.00 47.06 88 SER A N 1
ATOM 729 C CA . SER A 1 88 ? -14.181 -17.215 28.212 1.00 47.06 88 SER A CA 1
ATOM 730 C C . SER A 1 88 ? -13.218 -16.010 28.204 1.00 47.06 88 SER A C 1
ATOM 732 O O . SER A 1 88 ? -12.740 -15.599 29.258 1.00 47.06 88 SER A O 1
ATOM 734 N N . ASN A 1 89 ? -12.956 -15.404 27.036 1.00 52.56 89 ASN A N 1
ATOM 735 C CA . ASN A 1 89 ? -11.995 -14.308 26.862 1.00 52.56 89 ASN A CA 1
ATOM 736 C C . ASN A 1 89 ? -12.620 -12.929 26.576 1.00 52.56 89 ASN A C 1
ATOM 738 O O . ASN A 1 89 ? -11.885 -11.949 26.443 1.00 52.56 89 ASN A O 1
ATOM 742 N N . LEU A 1 90 ? -13.950 -12.812 26.491 1.00 56.78 90 LEU A N 1
ATOM 743 C CA . LEU A 1 90 ? -14.613 -11.518 26.301 1.00 56.78 90 LEU A CA 1
ATOM 744 C C . LEU A 1 90 ? -14.663 -10.790 27.646 1.00 56.78 90 LEU A C 1
ATOM 746 O O . LEU A 1 90 ? -15.528 -11.038 28.481 1.00 56.78 90 LEU A O 1
ATOM 750 N N . ARG A 1 91 ? -13.707 -9.888 27.874 1.00 63.19 91 ARG A N 1
ATOM 751 C CA . ARG A 1 91 ? -13.759 -8.980 29.024 1.00 63.19 91 ARG A CA 1
ATOM 752 C C . ARG A 1 91 ? -14.694 -7.821 28.715 1.00 63.19 91 ARG A C 1
ATOM 754 O O . ARG A 1 91 ? -14.490 -7.118 27.722 1.00 63.19 91 ARG A O 1
ATOM 761 N N . ASP A 1 92 ? -15.668 -7.611 29.591 1.00 64.44 92 ASP A N 1
ATOM 762 C CA . ASP A 1 92 ? -16.617 -6.496 29.520 1.00 64.44 92 ASP A CA 1
ATOM 763 C C . ASP A 1 92 ? -15.916 -5.134 29.685 1.00 64.44 92 ASP A C 1
ATOM 765 O O . ASP A 1 92 ? -16.231 -4.146 29.024 1.00 64.44 92 ASP A O 1
ATOM 769 N N . SER A 1 93 ? -14.862 -5.091 30.501 1.00 68.56 93 SER A N 1
ATOM 770 C CA . SER A 1 93 ? -14.078 -3.880 30.702 1.00 68.56 93 SER A CA 1
ATOM 771 C C . SER A 1 93 ? -13.022 -3.685 29.612 1.00 68.56 93 SER A C 1
ATOM 773 O O . SER A 1 93 ? -12.335 -4.620 29.195 1.00 68.56 93 SER A O 1
ATOM 775 N N . ILE A 1 94 ? -12.886 -2.431 29.169 1.00 77.25 94 ILE A N 1
ATOM 776 C CA . ILE A 1 94 ? -11.730 -1.959 28.411 1.00 77.25 94 ILE A CA 1
ATOM 777 C C . ILE A 1 94 ? -11.182 -0.654 28.994 1.00 77.25 94 ILE A C 1
ATOM 779 O O . ILE A 1 94 ? -11.916 0.264 29.393 1.00 77.25 94 ILE A O 1
ATOM 783 N N . SER A 1 95 ? -9.860 -0.598 29.072 1.00 78.88 95 SER A N 1
ATOM 784 C CA . SER A 1 95 ? -9.066 0.536 29.521 1.00 78.88 95 SER A CA 1
ATOM 785 C C . SER A 1 95 ? -8.440 1.282 28.342 1.00 78.88 95 SER A C 1
ATOM 787 O O . SER A 1 95 ? -8.210 0.720 27.272 1.00 78.88 95 SER A O 1
ATOM 789 N N . LEU A 1 96 ? -8.086 2.552 28.559 1.00 76.88 96 LEU A N 1
ATOM 790 C CA . LEU A 1 96 ? -7.340 3.336 27.571 1.00 76.88 96 LEU A CA 1
ATOM 791 C C . LEU A 1 96 ? -6.001 2.668 27.211 1.00 76.88 96 LEU A C 1
ATOM 793 O O . LEU A 1 96 ? -5.590 2.689 26.056 1.00 76.88 96 LEU A O 1
ATOM 797 N N . LYS A 1 97 ? -5.351 2.013 28.182 1.00 78.69 97 LYS A N 1
ATOM 798 C CA . LYS A 1 97 ? -4.095 1.281 27.975 1.00 78.69 97 LYS A CA 1
ATOM 799 C C . LYS A 1 97 ? -4.248 0.141 26.967 1.00 78.69 97 LYS A C 1
ATOM 801 O O . LYS A 1 97 ? -3.347 -0.072 26.165 1.00 78.69 97 LYS A O 1
ATOM 806 N N . GLU A 1 98 ? -5.367 -0.578 26.992 1.00 81.06 98 GLU A N 1
ATOM 807 C CA . GLU A 1 98 ? -5.642 -1.655 26.033 1.00 81.06 98 GLU A CA 1
ATOM 808 C C . GLU A 1 98 ? -5.908 -1.110 24.628 1.00 81.06 98 GLU A C 1
ATOM 810 O O . GLU A 1 98 ? -5.401 -1.678 23.667 1.00 81.06 98 GLU A O 1
ATOM 815 N N . ILE A 1 99 ? -6.610 0.023 24.507 1.00 82.94 99 ILE A N 1
ATOM 816 C CA . ILE A 1 99 ? -6.800 0.709 23.217 1.00 82.94 99 ILE A CA 1
ATOM 817 C C . ILE A 1 99 ? -5.446 1.139 22.644 1.00 82.94 99 ILE A C 1
ATOM 819 O O . ILE A 1 99 ? -5.135 0.846 21.494 1.00 82.94 99 ILE A O 1
ATOM 823 N N . VAL A 1 100 ? -4.602 1.781 23.459 1.00 82.31 100 VAL A N 1
ATOM 824 C CA . VAL A 1 100 ? -3.250 2.197 23.052 1.00 82.31 100 VAL A CA 1
ATOM 825 C C . VAL A 1 100 ? -2.388 0.992 22.672 1.00 82.31 100 VAL A C 1
ATOM 827 O O . VAL A 1 100 ? -1.626 1.055 21.709 1.00 82.31 100 VAL A O 1
ATOM 830 N N . LEU A 1 101 ? -2.506 -0.123 23.396 1.00 86.00 101 LEU A N 1
ATOM 831 C CA . LEU A 1 101 ? -1.800 -1.354 23.055 1.00 86.00 101 LEU A CA 1
ATOM 832 C C . LEU A 1 101 ? -2.244 -1.888 21.689 1.00 86.00 101 LEU A C 1
ATOM 834 O O . LEU A 1 101 ? -1.395 -2.301 20.903 1.00 86.00 101 LEU A O 1
ATOM 838 N N . GLU A 1 102 ? -3.542 -1.861 21.395 1.00 88.12 102 GLU A N 1
ATOM 839 C CA . GLU A 1 102 ? -4.080 -2.322 20.116 1.00 88.12 102 GLU A CA 1
ATOM 840 C C . GLU A 1 102 ? -3.654 -1.410 18.958 1.00 88.12 102 GLU A C 1
ATOM 842 O O . GLU A 1 102 ? -3.179 -1.898 17.935 1.00 88.12 102 GLU A O 1
ATOM 847 N N . ILE A 1 103 ? -3.674 -0.090 19.168 1.00 86.00 103 ILE A N 1
ATOM 848 C CA . ILE A 1 103 ? -3.106 0.902 18.243 1.00 86.00 103 ILE A CA 1
ATOM 849 C C . ILE A 1 103 ? -1.637 0.592 17.957 1.00 86.00 103 ILE A C 1
ATOM 851 O O . ILE A 1 103 ? -1.230 0.556 16.800 1.00 86.00 103 ILE A O 1
ATOM 855 N N . ASN A 1 104 ? -0.834 0.323 18.989 1.00 83.00 104 ASN A N 1
ATOM 856 C CA . ASN A 1 104 ? 0.578 -0.011 18.813 1.00 83.00 104 ASN A CA 1
ATOM 857 C C . ASN A 1 104 ? 0.775 -1.342 18.073 1.00 83.00 104 ASN A C 1
ATOM 859 O O . ASN A 1 104 ? 1.722 -1.469 17.299 1.00 83.00 104 ASN A O 1
ATOM 863 N N . LYS A 1 105 ? -0.096 -2.340 18.270 1.00 85.50 105 LYS A N 1
ATOM 864 C CA . LYS A 1 105 ? -0.048 -3.589 17.492 1.00 85.50 105 LYS A CA 1
ATOM 865 C C . LYS A 1 105 ? -0.330 -3.333 16.013 1.00 85.50 105 LYS A C 1
ATOM 867 O O . LYS A 1 105 ? 0.433 -3.811 15.176 1.00 85.50 105 LYS A O 1
ATOM 872 N N . GLU A 1 106 ? -1.370 -2.569 15.688 1.00 84.69 106 GLU A N 1
ATOM 873 C CA . GLU A 1 106 ? -1.708 -2.222 14.300 1.00 84.69 106 GLU A CA 1
ATOM 874 C C . GLU A 1 106 ? -0.629 -1.338 13.656 1.00 84.69 106 GLU A C 1
ATOM 876 O O . GLU A 1 106 ? -0.171 -1.609 12.543 1.00 84.69 106 GLU A O 1
ATOM 881 N N . ALA A 1 107 ? -0.112 -0.356 14.398 1.00 78.25 107 ALA A N 1
ATOM 882 C CA . ALA A 1 107 ? 1.031 0.443 13.977 1.00 78.25 107 ALA A CA 1
ATOM 883 C C . ALA A 1 107 ? 2.268 -0.424 13.720 1.00 78.25 107 ALA A C 1
ATOM 885 O O . ALA A 1 107 ? 2.966 -0.191 12.739 1.00 78.25 107 ALA A O 1
ATOM 886 N N . ASN A 1 108 ? 2.518 -1.461 14.527 1.00 75.44 108 ASN A N 1
ATOM 887 C CA . ASN A 1 108 ? 3.629 -2.392 14.322 1.00 75.44 108 ASN A CA 1
ATOM 888 C C . ASN A 1 108 ? 3.445 -3.309 13.106 1.00 75.44 108 ASN A C 1
ATOM 890 O O . ASN A 1 108 ? 4.409 -3.577 12.384 1.00 75.44 108 ASN A O 1
ATOM 894 N N . LYS A 1 109 ? 2.219 -3.751 12.805 1.00 75.69 109 LYS A N 1
ATOM 895 C CA . LYS A 1 109 ? 1.926 -4.455 11.541 1.00 75.69 109 LYS A CA 1
ATOM 896 C C . LYS A 1 109 ? 2.238 -3.572 10.331 1.00 75.69 109 LYS A C 1
ATOM 898 O O . LYS A 1 109 ? 2.745 -4.044 9.320 1.00 75.69 109 LYS A O 1
ATOM 903 N N . LEU A 1 110 ? 2.012 -2.268 10.452 1.00 67.88 110 LEU A N 1
ATOM 904 C CA . LEU A 1 110 ? 2.383 -1.299 9.425 1.00 67.88 110 LEU A CA 1
ATOM 905 C C . LEU A 1 110 ? 3.885 -0.972 9.439 1.00 67.88 110 LEU A C 1
ATOM 907 O O . LEU A 1 110 ? 4.492 -0.902 8.369 1.00 67.88 110 LEU A O 1
ATOM 911 N N . SER A 1 111 ? 4.520 -0.816 10.599 1.00 54.34 111 SER A N 1
ATOM 912 C CA . SER A 1 111 ? 5.948 -0.481 10.736 1.00 54.34 111 SER A CA 1
ATOM 913 C C . SER A 1 111 ? 6.871 -1.636 10.333 1.00 54.34 111 SER A C 1
ATOM 915 O O . SER A 1 111 ? 7.980 -1.408 9.846 1.00 54.34 111 SER A O 1
ATOM 917 N N . THR A 1 112 ? 6.393 -2.883 10.422 1.00 49.47 112 THR A N 1
ATOM 918 C CA . THR A 1 112 ? 7.068 -4.061 9.851 1.00 49.47 112 THR A CA 1
ATOM 919 C C . THR A 1 112 ? 7.147 -4.022 8.323 1.00 49.47 112 THR A C 1
ATOM 921 O O . THR A 1 112 ? 8.011 -4.690 7.757 1.00 49.47 112 THR A O 1
ATOM 924 N N . SER A 1 113 ? 6.428 -3.116 7.643 1.00 54.25 113 SER A N 1
ATOM 925 C CA . SER A 1 113 ? 6.761 -2.709 6.269 1.00 54.25 113 SER A CA 1
ATOM 926 C C . SER A 1 113 ? 7.982 -1.766 6.211 1.00 54.25 113 SER A C 1
ATOM 928 O O . SER A 1 113 ? 7.988 -0.778 5.479 1.00 54.25 113 SER A O 1
ATOM 930 N N . LYS A 1 114 ? 9.081 -2.099 6.914 1.00 54.94 114 LYS A N 1
ATOM 931 C CA . LYS A 1 114 ? 10.429 -1.505 6.704 1.00 54.94 114 LYS A CA 1
ATOM 932 C C . LYS A 1 114 ? 10.805 -1.458 5.220 1.00 54.94 114 LYS A C 1
ATOM 934 O O . LYS A 1 114 ? 11.552 -0.595 4.764 1.00 54.94 114 LYS A O 1
ATOM 939 N N . ASP A 1 115 ? 10.237 -2.391 4.479 1.00 59.69 115 ASP A N 1
ATOM 940 C CA . ASP A 1 115 ? 10.233 -2.485 3.038 1.00 59.69 115 ASP A CA 1
ATOM 941 C C . ASP A 1 115 ? 9.712 -1.230 2.324 1.00 59.69 115 ASP A C 1
ATOM 943 O O . ASP A 1 115 ? 10.306 -0.851 1.328 1.00 59.69 115 ASP A O 1
ATOM 947 N N . TRP A 1 116 ? 8.704 -0.503 2.820 1.00 67.19 116 TRP A N 1
ATOM 948 C CA . TRP A 1 116 ? 8.225 0.709 2.140 1.00 67.19 116 TRP A CA 1
ATOM 949 C C . TRP A 1 116 ? 9.284 1.806 2.122 1.00 67.19 116 TRP A C 1
ATOM 951 O O . TRP A 1 116 ? 9.655 2.256 1.045 1.00 67.19 116 TRP A O 1
ATOM 961 N N . VAL A 1 117 ? 9.844 2.178 3.279 1.00 66.00 117 VAL A N 1
ATOM 962 C CA . VAL A 1 117 ? 10.936 3.171 3.352 1.00 66.00 117 VAL A CA 1
ATOM 963 C C . VAL A 1 117 ? 12.147 2.688 2.544 1.00 66.00 117 VAL A C 1
ATOM 965 O O . VAL A 1 117 ? 12.751 3.450 1.788 1.00 66.00 117 VAL A O 1
ATOM 968 N N . LYS A 1 118 ? 12.453 1.387 2.630 1.00 70.25 118 LYS A N 1
ATOM 969 C CA . LYS A 1 118 ? 13.515 0.734 1.859 1.00 70.25 118 LYS A CA 1
ATOM 970 C C . LYS A 1 118 ? 13.220 0.638 0.357 1.00 70.25 118 LYS A C 1
ATOM 972 O O . LYS A 1 118 ? 14.140 0.462 -0.416 1.00 70.25 118 LYS A O 1
ATOM 977 N N . TYR A 1 119 ? 11.989 0.730 -0.116 1.00 75.75 119 TYR A N 1
ATOM 978 C CA . TYR A 1 119 ? 11.710 0.717 -1.555 1.00 75.75 119 TYR A CA 1
ATOM 979 C C . TYR A 1 119 ? 11.444 2.114 -2.085 1.00 75.75 119 TYR A C 1
ATOM 981 O O . TYR A 1 119 ? 11.692 2.370 -3.257 1.00 75.75 119 TYR A O 1
ATOM 989 N N . ASN A 1 120 ? 11.047 3.051 -1.230 1.00 74.88 120 ASN A N 1
ATOM 990 C CA . ASN A 1 120 ? 10.805 4.427 -1.626 1.00 74.88 120 ASN A CA 1
ATOM 991 C C . ASN A 1 120 ? 12.087 5.086 -2.181 1.00 74.88 120 ASN A C 1
ATOM 993 O O . ASN A 1 120 ? 12.028 5.803 -3.175 1.00 74.88 120 ASN A O 1
ATOM 997 N N . TYR A 1 121 ? 13.277 4.735 -1.661 1.00 79.06 121 TYR A N 1
ATOM 998 C CA . TYR A 1 121 ? 14.551 5.201 -2.245 1.00 79.06 121 TYR A CA 1
ATOM 999 C C . TYR A 1 121 ? 14.813 4.674 -3.669 1.00 79.06 121 TYR A C 1
ATOM 1001 O O . TYR A 1 121 ? 15.637 5.239 -4.396 1.00 79.06 121 TYR A O 1
ATOM 1009 N N . LEU A 1 122 ? 14.156 3.576 -4.063 1.00 81.69 122 LEU A N 1
ATOM 1010 C CA . LEU A 1 122 ? 14.269 3.008 -5.404 1.00 81.69 122 LEU A CA 1
ATOM 1011 C C . LEU A 1 122 ? 13.444 3.784 -6.427 1.00 81.69 122 LEU A C 1
ATOM 1013 O O . LEU A 1 122 ? 13.683 3.594 -7.617 1.00 81.69 122 LEU A O 1
ATOM 1017 N N . ILE A 1 123 ? 12.512 4.653 -6.017 1.00 84.56 123 ILE A N 1
ATOM 1018 C CA . ILE A 1 123 ? 11.751 5.476 -6.961 1.00 84.56 123 ILE A CA 1
ATOM 1019 C C . ILE A 1 123 ? 12.720 6.266 -7.841 1.00 84.56 123 ILE A C 1
ATOM 1021 O O . ILE A 1 123 ? 13.701 6.850 -7.381 1.00 84.56 123 ILE A O 1
ATOM 1025 N N . SER A 1 124 ? 12.446 6.264 -9.143 1.00 80.94 124 SER A N 1
ATOM 1026 C CA . SER A 1 124 ? 13.299 6.870 -10.166 1.00 80.94 124 SER A CA 1
ATOM 1027 C C . SER A 1 124 ? 14.694 6.251 -10.327 1.00 80.94 124 SER A C 1
ATOM 1029 O O . SER A 1 124 ? 15.566 6.834 -10.979 1.00 80.94 124 SER A O 1
ATOM 1031 N N . LYS A 1 125 ? 14.938 5.062 -9.767 1.00 85.69 125 LYS A N 1
ATOM 1032 C CA . LYS A 1 125 ? 16.162 4.291 -10.010 1.00 85.69 125 LYS A CA 1
ATOM 1033 C C . LYS A 1 125 ? 15.958 3.294 -11.145 1.00 85.69 125 LYS A C 1
ATOM 1035 O O . LYS A 1 125 ? 14.853 2.825 -11.419 1.00 85.69 125 LYS A O 1
ATOM 1040 N N . HIS A 1 126 ? 17.068 2.964 -11.798 1.00 87.44 126 HIS A N 1
ATOM 1041 C CA . HIS A 1 126 ? 17.129 1.850 -12.733 1.00 87.44 126 HIS A CA 1
ATOM 1042 C C . HIS A 1 126 ? 17.502 0.588 -11.966 1.00 87.44 126 HIS A C 1
ATOM 1044 O O . HIS A 1 126 ? 18.465 0.593 -11.199 1.00 87.44 126 HIS A O 1
ATOM 1050 N N . ILE A 1 127 ? 16.757 -0.486 -12.194 1.00 89.69 127 ILE A N 1
ATOM 1051 C CA . ILE A 1 127 ? 17.010 -1.797 -11.602 1.00 89.69 127 ILE A CA 1
ATOM 1052 C C . ILE A 1 127 ? 17.062 -2.855 -12.701 1.00 89.69 127 ILE A C 1
ATOM 1054 O O . ILE A 1 127 ? 16.578 -2.637 -13.810 1.00 89.69 127 ILE A O 1
ATOM 1058 N N . ARG A 1 128 ? 17.657 -4.011 -12.409 1.00 91.44 128 ARG A N 1
ATOM 1059 C CA . ARG A 1 128 ? 17.543 -5.195 -13.266 1.00 91.44 128 ARG A CA 1
ATOM 1060 C C . ARG A 1 128 ? 16.617 -6.188 -12.589 1.00 91.44 128 ARG A C 1
ATOM 1062 O O . ARG A 1 128 ? 16.746 -6.407 -11.390 1.00 91.44 128 ARG A O 1
ATOM 1069 N N . GLY A 1 129 ? 15.724 -6.785 -13.362 1.00 93.31 129 GLY A N 1
ATOM 1070 C CA . GLY A 1 129 ? 14.817 -7.813 -12.871 1.00 93.31 129 GLY A CA 1
ATOM 1071 C C . GLY A 1 129 ? 14.612 -8.907 -13.905 1.00 93.31 129 GLY A C 1
ATOM 1072 O O . GLY A 1 129 ? 14.792 -8.674 -15.100 1.00 93.31 129 GLY A O 1
ATOM 1073 N N . MET A 1 130 ? 14.280 -10.104 -13.440 1.00 94.75 130 MET A N 1
ATOM 1074 C CA . MET A 1 130 ? 13.917 -11.244 -14.270 1.00 94.75 130 MET A CA 1
ATOM 1075 C C . MET A 1 130 ? 12.404 -11.377 -14.303 1.00 94.75 130 MET A C 1
ATOM 1077 O O . MET A 1 130 ? 11.773 -11.411 -13.254 1.00 94.75 130 MET A O 1
ATOM 1081 N N . ILE A 1 131 ? 11.808 -11.475 -15.484 1.00 93.50 131 ILE A N 1
ATOM 1082 C CA . ILE A 1 131 ? 10.371 -11.752 -15.571 1.00 93.50 131 ILE 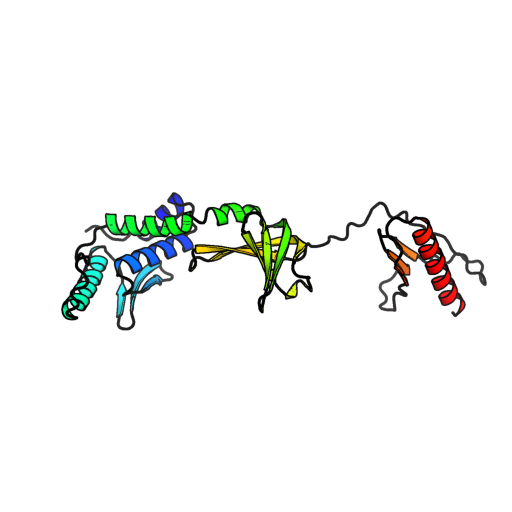A CA 1
ATOM 1083 C C . ILE A 1 131 ? 10.155 -13.214 -15.201 1.00 93.50 131 ILE A C 1
ATOM 1085 O O . ILE A 1 131 ? 10.716 -14.085 -15.851 1.00 93.50 131 ILE A O 1
ATOM 1089 N N . VAL A 1 132 ? 9.371 -13.494 -14.167 1.00 95.19 132 VAL A N 1
ATOM 1090 C CA . VAL A 1 132 ? 9.127 -14.865 -13.686 1.00 95.19 132 VAL A CA 1
ATOM 1091 C C . VAL A 1 132 ? 7.791 -15.418 -14.165 1.00 95.19 132 VAL A C 1
ATOM 1093 O O . VAL A 1 132 ? 7.686 -16.605 -14.450 1.00 95.19 132 VAL A O 1
ATOM 1096 N N . SER A 1 133 ? 6.776 -14.567 -14.300 1.00 94.94 133 SER A N 1
ATOM 1097 C CA . SER A 1 133 ? 5.450 -14.956 -14.782 1.00 94.94 133 SER A CA 1
ATOM 1098 C C . SER A 1 133 ? 4.683 -13.743 -15.315 1.00 94.94 133 SER A C 1
ATOM 1100 O O . SER A 1 133 ? 5.189 -12.617 -15.307 1.00 94.94 133 SER A O 1
ATOM 1102 N N . LYS A 1 134 ? 3.463 -13.972 -15.803 1.00 93.06 134 LYS A N 1
ATOM 1103 C CA . LYS A 1 134 ? 2.525 -12.927 -16.220 1.00 93.06 134 LYS A CA 1
ATOM 1104 C C . LYS A 1 134 ? 1.131 -13.216 -15.665 1.00 93.06 134 LYS A C 1
ATOM 1106 O O . LYS A 1 134 ? 0.749 -14.379 -15.554 1.00 93.06 134 LYS A O 1
ATOM 1111 N N . THR A 1 135 ? 0.406 -12.162 -15.325 1.00 93.06 135 THR A N 1
ATOM 1112 C CA . THR A 1 135 ? -1.034 -12.150 -15.051 1.00 93.06 135 THR A CA 1
ATOM 1113 C C . THR A 1 135 ? -1.762 -11.475 -16.216 1.00 93.06 135 THR A C 1
ATOM 1115 O O . THR A 1 135 ? -1.125 -11.098 -17.204 1.00 93.06 135 THR A O 1
ATOM 1118 N N . ASP A 1 136 ? -3.076 -11.287 -16.097 1.00 89.44 136 ASP A N 1
ATOM 1119 C CA . ASP A 1 136 ? -3.893 -10.620 -17.122 1.00 89.44 136 ASP A CA 1
ATOM 1120 C C . ASP A 1 136 ? -3.508 -9.147 -17.344 1.00 89.44 136 ASP A C 1
ATOM 1122 O O . ASP A 1 136 ? -3.736 -8.599 -18.418 1.00 89.44 136 ASP A O 1
ATOM 1126 N N . GLU A 1 137 ? -2.881 -8.509 -16.350 1.00 91.75 137 GLU A N 1
ATOM 1127 C CA . GLU A 1 137 ? -2.573 -7.072 -16.371 1.00 91.75 137 GLU A CA 1
ATOM 1128 C C . GLU A 1 137 ? -1.072 -6.756 -16.250 1.00 91.75 137 GLU A C 1
ATOM 1130 O O . GLU A 1 137 ? -0.617 -5.690 -16.683 1.00 91.75 137 GLU A O 1
ATOM 1135 N N . PHE A 1 138 ? -0.270 -7.671 -15.688 1.00 94.94 138 PHE A N 1
ATOM 1136 C CA . PHE A 1 138 ? 1.126 -7.400 -15.338 1.00 94.94 138 PHE A CA 1
ATOM 1137 C C . PHE A 1 138 ? 2.067 -8.562 -15.661 1.00 94.94 138 PHE A C 1
ATOM 1139 O O . PHE A 1 138 ? 1.743 -9.729 -15.472 1.00 94.94 138 PHE A O 1
ATOM 1146 N N . TYR A 1 139 ? 3.306 -8.238 -16.017 1.00 95.25 139 TYR A N 1
ATOM 1147 C CA . TYR A 1 139 ? 4.436 -9.133 -15.800 1.00 95.25 139 TYR A CA 1
ATOM 1148 C C . TYR A 1 139 ? 4.877 -9.067 -14.336 1.00 95.25 139 TYR A C 1
ATOM 1150 O O . TYR A 1 139 ? 5.017 -7.986 -13.754 1.00 95.25 139 TYR A O 1
ATOM 1158 N N . ILE A 1 140 ? 5.148 -10.237 -13.769 1.00 95.50 140 ILE A N 1
ATOM 1159 C CA . ILE A 1 140 ? 5.723 -10.412 -12.440 1.00 95.50 140 ILE A CA 1
ATOM 1160 C C . ILE A 1 140 ? 7.239 -10.477 -12.597 1.00 95.50 140 ILE A C 1
ATOM 1162 O O . ILE A 1 140 ? 7.763 -11.319 -13.330 1.00 95.50 140 ILE A O 1
ATOM 1166 N N . VAL A 1 141 ? 7.948 -9.571 -11.930 1.00 94.25 141 VAL A N 1
ATOM 1167 C CA . VAL A 1 141 ? 9.391 -9.373 -12.085 1.00 94.25 141 VAL A CA 1
ATOM 1168 C C . VAL A 1 141 ? 10.101 -9.643 -10.764 1.00 94.25 141 VAL A C 1
ATOM 1170 O O . VAL A 1 141 ? 9.892 -8.921 -9.796 1.00 94.25 141 VAL A O 1
ATOM 1173 N N . ASP A 1 142 ? 10.981 -10.638 -10.726 1.00 93.81 142 ASP A N 1
ATOM 1174 C CA . ASP A 1 142 ? 11.906 -10.856 -9.614 1.00 93.81 142 ASP A CA 1
ATOM 1175 C C . ASP A 1 142 ? 13.080 -9.874 -9.710 1.00 93.81 142 ASP A C 1
ATOM 1177 O O . ASP A 1 142 ? 13.842 -9.871 -10.682 1.00 93.81 142 ASP A O 1
ATOM 1181 N N . ILE A 1 143 ? 13.220 -9.021 -8.699 1.00 89.75 143 ILE A N 1
ATOM 1182 C CA . ILE A 1 143 ? 14.268 -7.993 -8.605 1.00 89.75 143 ILE A CA 1
ATOM 1183 C C . ILE A 1 143 ? 15.387 -8.381 -7.618 1.00 89.75 143 ILE A C 1
ATOM 1185 O O . ILE A 1 143 ? 16.248 -7.557 -7.306 1.00 89.75 143 ILE A O 1
ATOM 1189 N N . G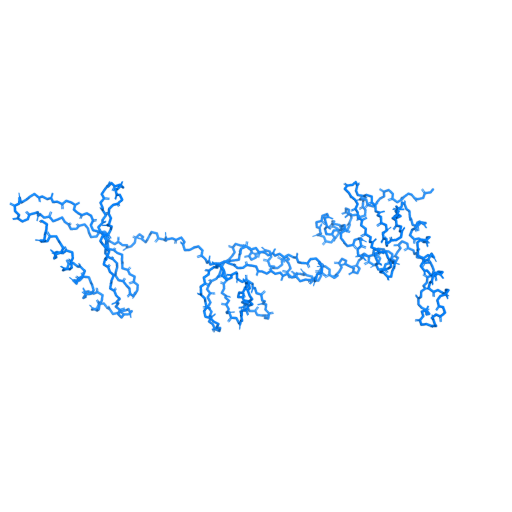LY A 1 144 ? 15.400 -9.637 -7.156 1.00 82.75 144 GLY A N 1
ATOM 1190 C CA . GLY A 1 144 ? 16.401 -10.219 -6.264 1.00 82.75 144 GLY A CA 1
ATOM 1191 C C . GLY A 1 144 ? 15.990 -10.242 -4.788 1.00 82.75 144 GLY A C 1
ATOM 1192 O O . GLY A 1 144 ? 15.232 -9.399 -4.312 1.00 82.75 144 GLY A O 1
ATOM 1193 N N . VAL A 1 145 ? 16.546 -11.203 -4.036 1.00 69.69 145 VAL A N 1
ATOM 1194 C CA . VAL A 1 145 ? 16.286 -11.419 -2.593 1.00 69.69 145 VAL A CA 1
ATOM 1195 C C . VAL A 1 145 ? 14.806 -11.730 -2.301 1.00 69.69 145 VAL A C 1
ATOM 1197 O O . VAL A 1 145 ? 14.247 -11.253 -1.317 1.00 69.69 145 VAL A O 1
ATOM 1200 N N . GLY A 1 146 ? 14.155 -12.502 -3.181 1.00 64.94 146 GLY A N 1
ATOM 1201 C CA . GLY A 1 146 ? 12.757 -12.922 -3.012 1.00 64.94 146 GLY A CA 1
ATOM 1202 C C . GLY A 1 146 ? 11.738 -11.790 -3.175 1.00 64.94 146 GLY A C 1
ATOM 1203 O O . GLY A 1 146 ? 10.663 -11.844 -2.584 1.00 64.94 146 GLY A O 1
ATOM 1204 N N . LYS A 1 147 ? 12.080 -10.740 -3.932 1.00 81.31 147 LYS A N 1
ATOM 1205 C CA . LYS A 1 147 ? 11.259 -9.531 -4.069 1.00 81.31 147 LYS A CA 1
ATOM 1206 C C . LYS A 1 147 ? 10.639 -9.447 -5.446 1.00 81.31 147 LYS A C 1
ATOM 1208 O O . LYS A 1 147 ? 11.323 -9.589 -6.456 1.00 81.31 147 LYS A O 1
ATOM 1213 N N . ILE A 1 148 ? 9.350 -9.133 -5.463 1.00 89.69 148 ILE A N 1
ATOM 1214 C CA . ILE A 1 148 ? 8.540 -9.073 -6.673 1.00 89.69 148 ILE A CA 1
ATOM 1215 C C . ILE A 1 148 ? 8.166 -7.622 -6.980 1.00 89.69 148 ILE A C 1
ATOM 1217 O O . ILE A 1 148 ? 7.727 -6.870 -6.109 1.00 89.69 148 ILE A O 1
ATOM 1221 N N . ALA A 1 149 ? 8.309 -7.250 -8.243 1.00 92.12 149 ALA A N 1
ATOM 1222 C CA . ALA A 1 149 ? 7.840 -6.007 -8.824 1.00 92.12 149 ALA A CA 1
ATOM 1223 C C . ALA A 1 149 ? 6.882 -6.293 -9.990 1.00 92.12 149 ALA A C 1
ATOM 1225 O O . ALA A 1 149 ? 6.832 -7.401 -10.522 1.00 92.12 149 ALA A O 1
ATOM 1226 N N . TYR A 1 150 ? 6.114 -5.283 -10.379 1.00 94.50 150 TYR A N 1
ATOM 1227 C CA . TYR A 1 150 ? 5.013 -5.397 -11.328 1.00 94.50 150 TYR A CA 1
ATOM 1228 C C . TYR A 1 150 ? 5.273 -4.477 -12.514 1.00 94.50 150 TYR A C 1
ATOM 1230 O O . TYR A 1 150 ? 5.452 -3.271 -12.343 1.00 94.50 150 TYR A O 1
ATOM 1238 N N . LEU A 1 151 ? 5.290 -5.036 -13.719 1.00 94.88 151 LEU A N 1
ATOM 1239 C CA . LEU A 1 151 ? 5.442 -4.288 -14.964 1.00 94.88 151 LEU A CA 1
ATOM 1240 C C . LEU A 1 151 ? 4.138 -4.401 -15.766 1.00 94.88 151 LEU A C 1
ATOM 1242 O O . LEU A 1 151 ? 3.772 -5.517 -16.122 1.00 94.88 151 LEU A O 1
ATOM 1246 N N . PRO A 1 152 ? 3.430 -3.299 -16.063 1.00 92.69 152 PRO A N 1
ATOM 1247 C CA . PRO A 1 152 ? 2.209 -3.353 -16.867 1.00 92.69 152 PRO A CA 1
ATOM 1248 C C . PRO A 1 152 ? 2.447 -3.995 -18.240 1.00 92.69 152 PRO A C 1
ATOM 1250 O O . PRO A 1 152 ? 3.449 -3.691 -18.890 1.00 92.69 152 PRO A O 1
ATOM 1253 N N . LEU A 1 153 ? 1.511 -4.823 -18.723 1.00 88.94 153 LEU A N 1
ATOM 1254 C CA . LEU A 1 153 ? 1.611 -5.413 -20.071 1.00 88.94 153 LEU A CA 1
ATOM 1255 C C . LEU A 1 153 ? 1.673 -4.341 -21.178 1.00 88.94 153 LEU A C 1
ATOM 1257 O O . LEU A 1 153 ? 2.271 -4.566 -22.230 1.00 88.94 153 LEU A O 1
ATOM 1261 N N . SER A 1 154 ? 1.128 -3.147 -20.919 1.00 86.69 154 SER A N 1
ATOM 1262 C CA . SER A 1 154 ? 1.172 -1.993 -21.827 1.00 86.69 154 SER A CA 1
ATOM 1263 C C . SER A 1 154 ? 2.584 -1.452 -22.098 1.00 86.69 154 SER A C 1
ATOM 1265 O O . SER A 1 154 ? 2.764 -0.663 -23.019 1.00 86.69 154 SER A O 1
ATOM 1267 N N . GLU A 1 155 ? 3.593 -1.839 -21.309 1.00 86.50 155 GLU A N 1
ATOM 1268 C CA . GLU A 1 155 ? 4.990 -1.412 -21.499 1.00 86.50 155 GLU A CA 1
ATOM 1269 C C . GLU A 1 155 ? 5.698 -2.175 -22.640 1.00 86.50 155 GLU A C 1
ATOM 1271 O O . GLU A 1 155 ? 6.779 -1.773 -23.086 1.00 86.50 155 GLU A O 1
ATOM 1276 N N . GLY A 1 156 ? 5.086 -3.255 -23.145 1.00 87.25 156 GLY A N 1
ATOM 1277 C CA . GLY A 1 156 ? 5.529 -3.994 -24.326 1.00 87.25 156 GLY A CA 1
ATOM 1278 C C . GLY A 1 156 ? 5.563 -5.512 -24.142 1.00 87.25 156 GLY A C 1
ATOM 1279 O O . GLY A 1 156 ? 5.172 -6.059 -23.111 1.00 87.25 156 GLY A O 1
ATOM 1280 N N . TYR A 1 157 ? 6.055 -6.207 -25.168 1.00 89.06 157 TYR A N 1
ATOM 1281 C CA . TYR A 1 157 ? 6.286 -7.647 -25.104 1.00 89.06 157 TYR A CA 1
ATOM 1282 C C . TYR A 1 157 ? 7.628 -7.952 -24.439 1.00 89.06 157 TYR A C 1
ATOM 1284 O O . TYR A 1 157 ? 8.661 -7.403 -24.830 1.00 89.06 157 TYR A O 1
ATOM 1292 N N . TYR A 1 158 ? 7.608 -8.866 -23.473 1.00 89.25 158 TYR A N 1
ATOM 1293 C CA . TYR A 1 158 ? 8.808 -9.369 -22.832 1.00 89.25 158 TYR A CA 1
ATOM 1294 C C . TYR A 1 158 ? 8.714 -10.880 -22.624 1.00 89.25 158 TYR A C 1
ATOM 1296 O O . TYR A 1 158 ? 7.688 -11.402 -22.190 1.00 89.25 158 TYR A O 1
ATOM 1304 N N . GLU A 1 159 ? 9.809 -11.585 -22.890 1.00 88.31 159 GLU A N 1
ATOM 1305 C CA . GLU A 1 159 ? 9.883 -13.023 -22.628 1.00 88.31 159 GLU A CA 1
ATOM 1306 C C . GLU A 1 159 ? 10.107 -13.321 -21.138 1.00 88.31 159 GLU A C 1
ATOM 1308 O O . GLU A 1 159 ? 10.906 -12.658 -20.467 1.00 88.31 159 GLU A O 1
ATOM 1313 N N . THR A 1 160 ? 9.443 -14.365 -20.641 1.00 92.38 160 THR A N 1
ATOM 1314 C CA . THR A 1 160 ? 9.646 -14.917 -19.296 1.00 92.38 160 THR A CA 1
ATOM 1315 C C . THR A 1 160 ? 11.038 -15.537 -19.147 1.00 92.38 160 THR A C 1
ATOM 1317 O O . THR A 1 160 ? 11.659 -15.960 -20.117 1.00 92.38 160 THR A O 1
ATOM 1320 N N . PHE A 1 161 ? 11.531 -15.593 -17.914 1.00 91.44 161 PHE A N 1
ATOM 1321 C CA . PHE A 1 161 ? 12.850 -16.085 -17.501 1.00 91.44 161 PHE A CA 1
ATOM 1322 C C . PHE A 1 161 ? 14.049 -15.332 -18.097 1.00 91.44 161 PHE A C 1
ATOM 1324 O O . PHE A 1 161 ? 15.193 -15.766 -17.966 1.00 91.44 161 PHE A O 1
ATOM 1331 N N . LYS A 1 162 ? 13.819 -14.153 -18.691 1.00 88.62 162 LYS A N 1
ATOM 1332 C CA . LYS A 1 162 ? 14.874 -13.236 -19.137 1.00 88.62 162 LYS A CA 1
ATOM 1333 C C . LYS A 1 162 ? 15.005 -12.031 -18.206 1.00 88.62 162 LYS A C 1
ATOM 1335 O O . LYS A 1 162 ? 14.026 -11.548 -17.632 1.00 88.62 162 LYS A O 1
ATOM 1340 N N . LYS A 1 163 ? 16.245 -11.546 -18.059 1.00 91.56 163 LYS A N 1
ATOM 1341 C CA . LYS A 1 163 ? 16.589 -10.352 -17.273 1.00 91.56 163 LYS A CA 1
ATOM 1342 C C . LYS A 1 163 ? 16.581 -9.103 -18.146 1.00 91.56 163 LYS A C 1
ATOM 1344 O O . LYS A 1 163 ? 17.271 -9.062 -19.161 1.00 91.56 163 LYS A O 1
ATOM 1349 N N . TYR A 1 164 ? 15.894 -8.059 -17.692 1.00 90.31 164 TYR A N 1
ATOM 1350 C CA . TYR A 1 164 ? 15.817 -6.771 -18.380 1.00 90.31 164 TYR A CA 1
ATOM 1351 C C . TYR A 1 164 ? 16.108 -5.606 -17.425 1.00 90.31 164 TYR A C 1
ATOM 1353 O O . TYR A 1 164 ? 15.914 -5.726 -16.209 1.00 90.31 164 TYR A O 1
ATOM 1361 N N . PRO A 1 165 ? 16.598 -4.469 -17.951 1.00 91.38 165 PRO A N 1
ATOM 1362 C CA . PRO A 1 165 ? 16.632 -3.221 -17.207 1.00 91.38 165 PRO A CA 1
ATOM 1363 C C . PRO A 1 165 ? 15.231 -2.601 -17.144 1.00 91.38 165 PRO A C 1
ATOM 1365 O O . PRO A 1 165 ? 14.539 -2.496 -18.155 1.00 91.38 165 PRO A O 1
ATOM 1368 N N . PHE A 1 166 ? 14.856 -2.122 -15.965 1.00 93.12 166 PHE A N 1
ATOM 1369 C CA . PHE A 1 166 ? 13.590 -1.455 -15.695 1.00 93.12 166 PHE A CA 1
ATOM 1370 C C . PHE A 1 166 ? 13.814 -0.147 -14.947 1.00 93.12 166 PHE A C 1
ATOM 1372 O O . PHE A 1 166 ? 14.817 0.027 -14.253 1.00 93.12 166 PHE A O 1
ATOM 1379 N N . PHE A 1 167 ? 12.861 0.768 -15.074 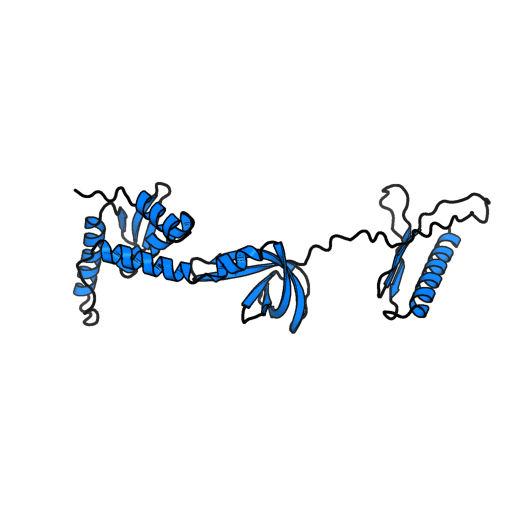1.00 90.44 167 PHE A N 1
ATOM 1380 C CA . PHE A 1 167 ? 12.809 1.996 -14.295 1.00 90.44 167 PHE A CA 1
ATOM 1381 C C . PHE A 1 167 ? 11.690 1.897 -13.262 1.00 90.44 167 PHE A C 1
ATOM 1383 O O . PHE A 1 167 ? 10.546 1.607 -13.616 1.00 90.44 167 PHE A O 1
ATOM 1390 N N . VAL A 1 168 ? 12.009 2.136 -11.991 1.00 88.69 168 VAL A N 1
ATOM 1391 C CA . VAL A 1 168 ? 11.015 2.113 -10.912 1.00 88.69 168 VAL A CA 1
ATOM 1392 C C . VAL A 1 168 ? 10.158 3.371 -11.008 1.00 88.69 168 VAL A C 1
ATOM 1394 O O . VAL A 1 168 ? 10.614 4.476 -10.704 1.00 88.69 168 VAL A O 1
ATOM 1397 N N . LYS A 1 169 ? 8.914 3.188 -11.456 1.00 88.62 169 LYS A N 1
ATOM 1398 C CA . LYS A 1 169 ? 7.946 4.262 -11.696 1.00 88.62 169 LYS A CA 1
ATOM 1399 C C . LYS A 1 169 ? 7.306 4.726 -10.395 1.00 88.62 169 LYS A C 1
ATOM 1401 O O . LYS A 1 169 ? 7.226 5.924 -10.148 1.00 88.62 169 LYS A O 1
ATOM 1406 N N . SER A 1 170 ? 6.857 3.786 -9.573 1.00 88.00 170 SER A N 1
ATOM 1407 C CA . SER A 1 170 ? 6.232 4.083 -8.288 1.00 88.00 170 SER A CA 1
ATOM 1408 C C . SER A 1 170 ? 6.378 2.916 -7.322 1.00 88.00 170 SER A C 1
ATOM 1410 O O . SER A 1 170 ? 6.602 1.772 -7.716 1.00 88.00 170 SER A O 1
ATOM 1412 N N . VAL A 1 171 ? 6.251 3.222 -6.036 1.00 83.81 171 VAL A N 1
ATOM 1413 C CA . VAL A 1 171 ? 6.184 2.236 -4.961 1.00 83.81 171 VAL A CA 1
ATOM 1414 C C . VAL A 1 171 ? 4.917 2.532 -4.178 1.00 83.81 171 VAL A C 1
ATOM 1416 O O . VAL A 1 171 ? 4.798 3.585 -3.557 1.00 83.81 171 VAL A O 1
ATOM 1419 N N . VAL A 1 172 ? 3.950 1.625 -4.261 1.00 80.81 172 VAL A N 1
ATOM 1420 C CA . VAL A 1 172 ? 2.630 1.783 -3.651 1.00 80.81 172 VAL A CA 1
ATOM 1421 C C . VAL A 1 172 ? 2.546 0.886 -2.431 1.00 80.81 172 VAL A C 1
ATOM 1423 O O . VAL A 1 172 ? 2.830 -0.311 -2.494 1.00 80.81 172 VAL A O 1
ATOM 1426 N N . ARG A 1 173 ? 2.148 1.473 -1.308 1.00 72.50 173 ARG A N 1
ATOM 1427 C CA . ARG A 1 173 ? 1.869 0.750 -0.071 1.00 72.50 173 ARG A CA 1
ATOM 1428 C C . ARG A 1 173 ? 0.400 0.339 -0.069 1.00 72.50 173 ARG A C 1
ATOM 1430 O O . ARG A 1 173 ? -0.462 1.192 -0.245 1.00 72.50 173 ARG A O 1
ATOM 1437 N N . HIS A 1 174 ? 0.121 -0.949 0.114 1.00 69.25 174 HIS A N 1
ATOM 1438 C CA . HIS A 1 174 ? -1.240 -1.449 0.300 1.00 69.25 174 HIS A CA 1
ATOM 1439 C C . HIS A 1 174 ? -1.522 -1.588 1.798 1.00 69.25 174 HIS A C 1
ATOM 1441 O O . HIS A 1 174 ? -1.001 -2.494 2.451 1.00 69.25 174 HIS A O 1
ATOM 1447 N N . PHE A 1 175 ? -2.314 -0.659 2.339 1.00 56.28 175 PHE A N 1
ATOM 1448 C CA . PHE A 1 175 ? -2.643 -0.572 3.769 1.00 56.28 175 PHE A CA 1
ATOM 1449 C C . PHE A 1 175 ? -3.486 -1.747 4.261 1.00 56.28 175 PHE A C 1
ATOM 1451 O O . PHE A 1 175 ? -3.268 -2.257 5.354 1.00 56.28 175 PHE A O 1
ATOM 1458 N N . ASP A 1 176 ? -4.396 -2.211 3.412 1.00 50.75 176 ASP A N 1
ATOM 1459 C CA . ASP A 1 176 ? -5.322 -3.313 3.650 1.00 50.75 176 ASP A CA 1
ATOM 1460 C C . ASP A 1 176 ? -4.627 -4.679 3.732 1.00 50.75 176 ASP A C 1
ATOM 1462 O O . ASP A 1 176 ? -5.115 -5.585 4.403 1.00 50.75 176 ASP A O 1
ATOM 1466 N N . LYS A 1 177 ? -3.481 -4.835 3.060 1.00 58.62 177 LYS A N 1
ATOM 1467 C CA . LYS A 1 177 ? -2.793 -6.130 2.919 1.00 58.62 177 LYS A CA 1
ATOM 1468 C C . LYS A 1 177 ? -1.376 -6.157 3.489 1.00 58.62 177 LYS A C 1
ATOM 1470 O O . LYS A 1 177 ? -0.697 -7.173 3.371 1.00 58.62 177 LYS A O 1
ATOM 1475 N N . GLY A 1 178 ? -0.913 -5.055 4.081 1.00 58.66 178 GLY A N 1
ATOM 1476 C CA . GLY A 1 178 ? 0.385 -4.979 4.757 1.00 58.66 178 GLY A CA 1
ATOM 1477 C C . GLY A 1 178 ? 1.606 -5.208 3.854 1.00 58.66 178 GLY A C 1
ATOM 1478 O O . GLY A 1 178 ? 2.690 -5.471 4.368 1.00 58.66 178 GLY A O 1
ATOM 1479 N N . PHE A 1 179 ? 1.466 -5.112 2.525 1.00 68.81 179 PHE A N 1
ATOM 1480 C CA . PHE A 1 179 ? 2.573 -5.294 1.580 1.00 68.81 179 PHE A CA 1
ATOM 1481 C C . PHE A 1 179 ? 2.817 -4.059 0.712 1.00 68.81 179 PHE A C 1
ATOM 1483 O O . PHE A 1 179 ? 1.974 -3.174 0.553 1.00 68.81 179 PHE A O 1
ATOM 1490 N N . VAL A 1 180 ? 4.002 -4.015 0.108 1.00 75.06 180 VAL A N 1
ATOM 1491 C CA . VAL A 1 180 ? 4.431 -2.950 -0.799 1.00 75.06 180 VAL A CA 1
ATOM 1492 C C . VAL A 1 180 ? 4.515 -3.506 -2.214 1.00 75.06 180 VAL A C 1
ATOM 1494 O O . VAL A 1 180 ? 5.116 -4.556 -2.431 1.00 75.06 180 VAL A O 1
ATOM 1497 N N . ARG A 1 181 ? 3.932 -2.805 -3.190 1.00 86.25 181 ARG A N 1
ATOM 1498 C CA . ARG A 1 181 ? 4.108 -3.102 -4.616 1.00 86.25 181 ARG A CA 1
ATOM 1499 C C . ARG A 1 181 ? 5.058 -2.107 -5.244 1.00 86.25 181 ARG A C 1
ATOM 1501 O O . ARG A 1 181 ? 4.897 -0.898 -5.107 1.00 86.25 181 ARG A O 1
ATOM 1508 N N . ILE A 1 182 ? 6.025 -2.633 -5.978 1.00 89.00 182 ILE A N 1
ATOM 1509 C CA . ILE A 1 182 ? 6.955 -1.847 -6.779 1.00 89.00 182 ILE A CA 1
ATOM 1510 C C . ILE A 1 182 ? 6.464 -1.917 -8.218 1.00 89.00 182 ILE A C 1
ATOM 1512 O O . ILE A 1 182 ? 6.387 -3.007 -8.779 1.00 89.00 182 ILE A O 1
ATOM 1516 N N . PHE A 1 183 ? 6.137 -0.776 -8.812 1.00 92.50 183 PHE A N 1
ATOM 1517 C CA . PHE A 1 183 ? 5.723 -0.693 -10.206 1.00 92.50 183 PHE A CA 1
ATOM 1518 C C . PHE A 1 183 ? 6.880 -0.241 -11.084 1.00 92.50 183 PHE A C 1
ATOM 1520 O O . PHE A 1 183 ? 7.578 0.740 -10.806 1.00 92.50 183 PHE A O 1
ATOM 1527 N N . LEU A 1 184 ? 7.063 -0.974 -12.170 1.00 93.19 184 LEU A N 1
ATOM 1528 C CA . LEU A 1 184 ? 8.120 -0.777 -13.139 1.00 93.19 184 LEU A CA 1
ATOM 1529 C C . LEU A 1 184 ? 7.569 -0.148 -14.412 1.00 93.19 184 LEU A C 1
ATOM 1531 O O . LEU A 1 184 ? 6.380 -0.204 -14.711 1.00 93.19 184 LEU A O 1
ATOM 1535 N N . SER A 1 185 ? 8.479 0.446 -15.166 1.00 91.44 185 SER A N 1
ATOM 1536 C CA . SER A 1 185 ? 8.254 0.924 -16.522 1.00 91.44 185 SER A CA 1
ATOM 1537 C C . SER A 1 185 ? 9.470 0.604 -17.376 1.00 91.44 185 SER A C 1
ATOM 1539 O O . SER A 1 185 ? 10.577 0.373 -16.859 1.00 91.44 185 SER A O 1
ATOM 1541 N N . LYS A 1 186 ? 9.277 0.607 -18.692 1.00 85.25 186 LYS A N 1
ATOM 1542 C CA . LYS A 1 186 ? 10.373 0.529 -19.642 1.00 85.25 186 LYS A CA 1
ATOM 1543 C C . LYS A 1 186 ? 11.294 1.736 -19.421 1.00 85.25 186 LYS A C 1
ATOM 1545 O O . LYS A 1 186 ? 10.815 2.868 -19.315 1.00 85.25 186 LYS A O 1
ATOM 1550 N N . PRO A 1 187 ? 12.620 1.536 -19.333 1.00 78.94 187 PRO A N 1
ATOM 1551 C CA . PRO A 1 187 ? 13.536 2.649 -19.161 1.00 78.94 187 PRO A CA 1
ATOM 1552 C C . PRO A 1 187 ? 13.371 3.617 -20.330 1.00 78.94 187 PRO A C 1
ATOM 1554 O O . PRO A 1 187 ? 13.399 3.215 -21.496 1.00 78.94 187 PRO A O 1
ATOM 1557 N N . LYS A 1 188 ? 13.199 4.906 -20.016 1.00 70.19 188 LYS A N 1
ATOM 1558 C CA . LYS A 1 188 ? 13.218 5.959 -21.030 1.00 70.19 188 LYS A CA 1
ATOM 1559 C C . LYS A 1 188 ? 14.615 5.967 -21.630 1.00 70.19 188 LYS A C 1
ATOM 1561 O O . LYS A 1 188 ? 15.549 6.501 -21.031 1.00 70.19 188 LYS A O 1
ATOM 1566 N N . ILE A 1 189 ? 14.759 5.371 -22.809 1.00 54.62 189 ILE A N 1
ATOM 1567 C CA . ILE A 1 189 ? 15.943 5.561 -23.633 1.00 54.62 189 ILE A CA 1
ATOM 1568 C C . ILE A 1 189 ? 15.900 7.035 -24.026 1.00 54.62 189 ILE A C 1
ATOM 1570 O O . ILE A 1 189 ? 15.258 7.418 -25.000 1.00 54.62 189 ILE A O 1
ATOM 1574 N N . LYS A 1 190 ? 16.548 7.896 -23.233 1.00 41.81 190 LYS A N 1
ATOM 1575 C CA . LYS A 1 190 ? 17.019 9.163 -23.776 1.00 41.81 190 LYS A CA 1
ATOM 1576 C C . LYS A 1 190 ? 17.910 8.735 -24.924 1.00 41.81 190 LYS A C 1
ATOM 1578 O O . LYS A 1 190 ? 18.927 8.089 -24.670 1.00 41.81 190 LYS A O 1
ATOM 1583 N N . ALA A 1 191 ? 17.498 9.015 -26.157 1.00 35.81 191 ALA A N 1
ATOM 1584 C CA . ALA A 1 191 ? 18.394 8.923 -27.289 1.00 35.81 191 ALA A CA 1
ATOM 1585 C C . ALA A 1 191 ? 19.596 9.795 -26.919 1.00 35.81 191 ALA A C 1
ATOM 1587 O O . ALA A 1 191 ? 19.523 11.025 -26.937 1.00 35.81 191 ALA A O 1
ATOM 1588 N N . LYS A 1 192 ? 20.673 9.165 -26.440 1.00 35.03 192 LYS A N 1
ATOM 1589 C CA . LYS A 1 192 ? 21.961 9.825 -26.349 1.00 35.03 192 LYS A CA 1
ATOM 1590 C C . LYS A 1 192 ? 22.249 10.166 -27.794 1.00 35.03 192 LYS A C 1
ATOM 1592 O O . LYS A 1 192 ? 22.466 9.272 -28.603 1.00 35.03 192 LYS A O 1
ATOM 1597 N N . GLN A 1 193 ? 22.179 11.449 -28.115 1.00 36.28 193 GLN A N 1
ATOM 1598 C CA . GLN A 1 193 ? 22.820 11.966 -29.301 1.00 36.28 193 GLN A CA 1
ATOM 1599 C C . GLN A 1 193 ? 24.299 11.614 -29.117 1.00 36.28 193 GLN A C 1
ATOM 1601 O O . GLN A 1 193 ? 25.008 12.242 -28.327 1.00 36.28 193 GLN A O 1
ATOM 1606 N N . GLU A 1 194 ? 24.718 10.497 -29.704 1.00 30.06 194 GLU A N 1
ATOM 1607 C CA . GLU A 1 194 ? 26.097 10.047 -29.666 1.00 30.06 194 GLU A CA 1
ATOM 1608 C C . GLU A 1 194 ? 26.927 11.143 -30.329 1.00 30.06 194 GLU A C 1
ATOM 1610 O O . GLU A 1 194 ? 26.884 11.342 -31.540 1.00 30.06 194 GLU A O 1
ATOM 1615 N N . ARG A 1 195 ? 27.695 11.881 -29.521 1.00 35.09 195 ARG A N 1
ATOM 1616 C CA . ARG A 1 195 ? 28.701 12.842 -29.999 1.00 35.09 195 ARG A CA 1
ATOM 1617 C C . ARG A 1 195 ? 29.909 12.151 -30.660 1.00 35.09 195 ARG A C 1
ATOM 1619 O O . ARG A 1 195 ? 30.948 12.778 -30.824 1.00 35.09 195 ARG A O 1
ATOM 1626 N N . SER A 1 196 ? 29.792 10.876 -31.028 1.00 34.31 196 SER A N 1
ATOM 1627 C CA . SER A 1 196 ? 30.823 10.075 -31.697 1.00 34.31 196 SER A CA 1
ATOM 1628 C C . SER A 1 196 ? 30.440 9.639 -33.113 1.00 34.31 196 SER A C 1
ATOM 1630 O O . SER A 1 196 ? 31.280 9.068 -33.807 1.00 34.31 196 SER A O 1
ATOM 1632 N N . GLY A 1 197 ? 29.234 9.953 -33.597 1.00 34.31 197 GLY A N 1
ATOM 1633 C CA . GLY A 1 197 ? 28.955 9.862 -35.025 1.00 34.31 197 GLY A CA 1
ATOM 1634 C C . GLY A 1 197 ? 29.754 10.938 -35.755 1.00 34.31 197 GLY A C 1
ATOM 1635 O O . GLY A 1 197 ? 29.327 12.092 -35.802 1.00 34.31 197 GLY A O 1
ATOM 1636 N N . LYS A 1 198 ? 30.929 10.599 -36.305 1.00 39.94 198 LYS A N 1
ATOM 1637 C CA . LYS A 1 198 ? 31.584 11.458 -37.301 1.00 39.94 198 LYS A CA 1
ATOM 1638 C C . LYS A 1 198 ? 30.552 11.722 -38.396 1.00 39.94 198 LYS A C 1
ATOM 1640 O O . LYS A 1 198 ? 30.141 10.806 -39.101 1.00 39.94 198 LYS A O 1
ATOM 1645 N N . LYS A 1 199 ? 30.118 12.976 -38.511 1.00 40.16 199 LYS A N 1
ATOM 1646 C CA . LYS A 1 199 ? 29.291 13.447 -39.618 1.00 40.16 199 LYS A CA 1
ATOM 1647 C C . LYS A 1 199 ? 30.135 13.307 -40.887 1.00 40.16 199 LYS A C 1
ATOM 1649 O O . LYS A 1 199 ? 31.023 14.122 -41.121 1.00 40.16 199 LYS A O 1
ATOM 1654 N N . LEU A 1 200 ? 29.911 12.256 -41.669 1.00 36.22 200 LEU A N 1
ATOM 1655 C CA . LEU A 1 200 ? 30.414 12.182 -43.037 1.00 36.22 200 LEU A CA 1
ATOM 1656 C C . LEU A 1 200 ? 29.489 13.044 -43.894 1.00 36.22 200 LEU A C 1
ATOM 1658 O O . LEU A 1 200 ? 28.466 12.592 -44.392 1.00 36.22 200 LEU A O 1
ATOM 1662 N N . THR A 1 201 ? 29.803 14.333 -43.983 1.00 38.12 201 THR A N 1
ATOM 1663 C CA . THR A 1 201 ? 29.254 15.196 -45.032 1.00 38.12 201 THR A CA 1
ATOM 1664 C C . THR A 1 201 ? 30.126 15.026 -46.263 1.00 38.12 201 THR A C 1
ATOM 1666 O O . THR A 1 201 ? 31.140 15.707 -46.389 1.00 38.12 201 THR A O 1
ATOM 1669 N N . GLU A 1 202 ? 29.748 14.117 -47.156 1.00 40.44 202 GLU A N 1
ATOM 1670 C CA . GLU A 1 202 ? 30.271 14.134 -48.520 1.00 40.44 202 GLU A CA 1
ATOM 1671 C C . GLU A 1 202 ? 29.419 15.065 -49.380 1.00 40.44 202 GLU A C 1
ATOM 1673 O O . GLU A 1 202 ? 28.188 15.063 -49.336 1.00 40.44 202 GLU A O 1
ATOM 1678 N N . ILE A 1 203 ? 30.106 15.935 -50.112 1.00 39.03 203 ILE A N 1
ATOM 1679 C CA . ILE A 1 203 ? 29.510 16.925 -50.996 1.00 39.03 203 ILE A CA 1
ATOM 1680 C C . ILE A 1 203 ? 29.384 16.273 -52.374 1.00 39.03 203 ILE A C 1
ATOM 1682 O O . ILE A 1 203 ? 30.390 16.074 -53.052 1.00 39.03 203 ILE A O 1
ATOM 1686 N N . PHE A 1 204 ? 28.164 15.957 -52.804 1.00 39.69 204 PHE A N 1
ATOM 1687 C CA . PHE A 1 204 ? 27.925 15.413 -54.139 1.00 39.69 204 PHE A CA 1
ATOM 1688 C C . PHE A 1 204 ? 27.756 16.546 -55.159 1.00 39.69 204 PHE A C 1
ATOM 1690 O O . PHE A 1 204 ? 27.105 17.558 -54.892 1.00 39.69 204 PHE A O 1
ATOM 1697 N N . LYS A 1 205 ? 28.349 16.384 -56.345 1.00 35.94 205 LYS A N 1
ATOM 1698 C CA . LYS A 1 205 ? 28.049 17.211 -57.520 1.00 35.94 205 LYS A CA 1
ATOM 1699 C C . LYS A 1 205 ? 27.079 16.449 -58.416 1.00 35.94 205 LYS A C 1
ATOM 1701 O O . LYS A 1 205 ? 27.303 15.276 -58.699 1.00 35.94 205 LYS A O 1
ATOM 1706 N N . ASP A 1 206 ? 26.022 17.118 -58.856 1.00 39.31 206 ASP A N 1
ATOM 1707 C CA . ASP A 1 206 ? 25.108 16.610 -59.877 1.00 39.31 206 ASP A CA 1
ATOM 1708 C C . ASP A 1 206 ? 25.889 16.355 -61.178 1.00 39.31 206 ASP A C 1
ATOM 1710 O O . ASP A 1 206 ? 26.583 17.239 -61.684 1.00 39.31 206 ASP A O 1
ATOM 1714 N N . GLY A 1 207 ? 25.797 15.133 -61.710 1.00 34.97 207 GLY A N 1
ATOM 1715 C CA . GLY A 1 207 ? 26.532 14.705 -62.902 1.00 34.97 207 GLY A CA 1
ATOM 1716 C C . GLY A 1 207 ? 26.064 15.339 -64.219 1.00 34.97 207 GLY A C 1
ATOM 1717 O O . GLY A 1 207 ? 26.816 15.308 -65.187 1.00 34.97 207 GLY A O 1
ATOM 1718 N N . LYS A 1 208 ? 24.861 15.927 -64.275 1.00 39.34 208 LYS A N 1
ATOM 1719 C CA . LYS A 1 208 ? 24.352 16.678 -65.437 1.00 39.34 208 LYS A CA 1
ATOM 1720 C C . LYS A 1 208 ? 24.657 18.169 -65.343 1.00 39.34 208 LYS A C 1
ATOM 1722 O O . LYS A 1 208 ? 24.952 18.786 -66.360 1.00 39.34 208 LYS A O 1
ATOM 1727 N N . THR A 1 209 ? 24.560 18.761 -64.150 1.00 38.56 209 THR A N 1
ATOM 1728 C CA . THR A 1 209 ? 24.667 20.225 -63.985 1.00 38.56 209 THR A CA 1
ATOM 1729 C C . THR A 1 209 ? 25.996 20.695 -63.391 1.00 38.56 209 THR A C 1
ATOM 1731 O O . THR A 1 209 ? 26.271 21.895 -63.387 1.00 38.56 209 THR A O 1
ATOM 1734 N N . GLY A 1 210 ? 26.823 19.787 -62.863 1.00 36.12 210 GLY A N 1
ATOM 1735 C CA . GLY A 1 210 ? 28.099 20.093 -62.205 1.00 36.12 210 GLY A CA 1
ATOM 1736 C C . GLY A 1 210 ? 27.964 20.866 -60.886 1.00 36.12 210 GLY A C 1
ATOM 1737 O O . GLY A 1 210 ? 28.970 21.142 -60.223 1.00 36.12 210 GLY A O 1
ATOM 1738 N N . LYS A 1 211 ? 26.735 21.221 -60.489 1.00 37.16 211 LYS A N 1
ATOM 1739 C CA . LYS A 1 211 ? 26.442 21.976 -59.272 1.00 37.16 211 LYS A CA 1
ATOM 1740 C C . LYS A 1 211 ? 26.516 21.061 -58.059 1.00 37.16 211 LYS A C 1
ATOM 1742 O O . LYS A 1 211 ? 26.092 19.910 -58.090 1.00 37.16 211 LYS A O 1
ATOM 1747 N N . VAL A 1 212 ? 27.066 21.599 -56.978 1.00 40.12 212 VAL A N 1
ATOM 1748 C CA . VAL A 1 212 ? 27.076 20.944 -55.672 1.00 40.12 212 VAL A CA 1
ATOM 1749 C C . VAL A 1 212 ? 25.639 20.865 -55.154 1.00 40.12 212 VAL A C 1
ATOM 1751 O O . VAL A 1 212 ? 25.018 21.903 -54.929 1.00 40.12 212 VAL A O 1
ATOM 1754 N N . VAL A 1 213 ? 25.126 19.652 -54.948 1.00 42.16 213 VAL A N 1
ATOM 1755 C CA . VAL A 1 213 ? 23.819 19.415 -54.325 1.00 42.16 213 VAL A CA 1
ATOM 1756 C C . VAL A 1 213 ? 24.068 18.909 -52.909 1.00 42.16 213 VAL A C 1
ATOM 1758 O O . VAL A 1 213 ? 24.645 17.844 -52.696 1.00 42.16 213 VAL A O 1
ATOM 1761 N N . SER A 1 214 ? 23.687 19.704 -51.911 1.00 42.00 214 SER A N 1
ATOM 1762 C CA . SER A 1 214 ? 23.907 19.388 -50.499 1.00 42.00 214 SER A CA 1
ATOM 1763 C C . SER A 1 214 ? 22.823 18.451 -49.955 1.00 42.00 214 SER A C 1
ATOM 1765 O O . SER A 1 214 ? 22.010 18.836 -49.118 1.00 42.00 214 SER A O 1
ATOM 1767 N N . HIS A 1 215 ? 22.827 17.191 -50.390 1.00 49.78 215 HIS A N 1
ATOM 1768 C CA . HIS A 1 215 ? 22.037 16.158 -49.720 1.00 49.78 215 HIS A CA 1
ATOM 1769 C C . HIS A 1 215 ? 22.705 15.806 -48.393 1.00 49.78 215 HIS A C 1
ATOM 1771 O O . HIS A 1 215 ? 23.802 15.247 -48.351 1.00 49.78 215 HIS A O 1
ATOM 1777 N N . LYS A 1 216 ? 22.063 16.155 -47.275 1.00 52.19 216 LYS A N 1
ATOM 1778 C CA . LYS A 1 216 ? 22.509 15.683 -45.963 1.00 52.19 216 LYS A CA 1
ATOM 1779 C C . LYS A 1 216 ? 21.977 14.273 -45.775 1.00 52.19 216 LYS A C 1
ATOM 1781 O O . LYS A 1 216 ? 20.848 14.093 -45.332 1.00 52.19 216 LYS A O 1
ATOM 1786 N N . ILE A 1 217 ? 22.787 13.279 -46.109 1.00 51.53 217 ILE A N 1
ATOM 1787 C CA . ILE A 1 217 ? 22.528 11.895 -45.717 1.00 51.53 217 ILE A CA 1
ATOM 1788 C C . ILE A 1 217 ? 22.983 11.744 -44.266 1.00 51.53 217 ILE A C 1
ATOM 1790 O O . ILE A 1 217 ? 24.100 12.132 -43.916 1.00 51.53 217 ILE A O 1
ATOM 1794 N N . THR A 1 218 ? 22.114 11.214 -43.409 1.00 54.19 218 THR A N 1
ATOM 1795 C CA . THR A 1 218 ? 22.481 10.866 -42.038 1.00 54.19 218 THR A CA 1
ATOM 1796 C C . THR A 1 218 ? 22.616 9.354 -41.927 1.00 54.19 218 THR A C 1
ATOM 1798 O O . THR A 1 218 ? 21.707 8.602 -42.273 1.00 54.19 218 THR A O 1
ATOM 1801 N N . VAL A 1 219 ? 23.777 8.916 -41.440 1.00 52.00 219 VAL A N 1
ATOM 1802 C CA . VAL A 1 219 ? 24.098 7.508 -41.201 1.00 52.00 219 VAL A CA 1
ATOM 1803 C C . VAL A 1 219 ? 24.167 7.278 -39.695 1.00 52.00 219 VAL A C 1
ATOM 1805 O O . VAL A 1 219 ? 24.941 7.936 -39.000 1.00 52.00 219 VAL A O 1
ATOM 1808 N N . LEU A 1 220 ? 23.373 6.337 -39.189 1.00 54.69 220 LEU A N 1
ATOM 1809 C CA . LEU A 1 220 ? 23.418 5.872 -37.806 1.00 54.69 220 LEU A CA 1
ATOM 1810 C C . LEU A 1 220 ? 23.934 4.430 -37.786 1.00 54.69 220 LEU A C 1
ATOM 1812 O O . LEU A 1 220 ? 23.289 3.517 -38.301 1.00 54.69 220 LEU A O 1
ATOM 1816 N N . VAL A 1 221 ? 25.097 4.222 -37.171 1.00 50.31 221 VAL A N 1
ATOM 1817 C CA . VAL A 1 221 ? 25.725 2.902 -37.036 1.00 50.31 221 VAL A CA 1
ATOM 1818 C C . VAL A 1 221 ? 25.618 2.447 -35.588 1.00 50.31 221 VAL A C 1
ATOM 1820 O O . VAL A 1 221 ? 25.993 3.176 -34.678 1.00 50.31 221 VAL A O 1
ATOM 1823 N N . THR A 1 222 ? 25.129 1.230 -35.375 1.00 64.56 222 THR A N 1
ATOM 1824 C CA . THR A 1 222 ? 25.075 0.580 -34.057 1.00 64.56 222 THR A CA 1
ATOM 1825 C C . THR A 1 222 ? 26.058 -0.595 -33.998 1.00 64.56 222 THR A C 1
ATOM 1827 O O . THR A 1 222 ? 26.906 -0.777 -34.875 1.00 64.56 222 THR A O 1
ATOM 1830 N N . ASP A 1 223 ? 25.991 -1.408 -32.949 1.00 56.34 223 ASP A N 1
ATOM 1831 C CA . ASP A 1 223 ? 26.770 -2.641 -32.838 1.00 56.34 223 ASP A CA 1
ATOM 1832 C C . ASP A 1 223 ? 26.306 -3.739 -33.810 1.00 56.34 223 ASP A C 1
ATOM 1834 O O . ASP A 1 223 ? 27.111 -4.611 -34.125 1.00 56.34 223 ASP A O 1
ATOM 1838 N N . SER A 1 224 ? 25.066 -3.663 -34.309 1.00 58.59 224 SER A N 1
ATOM 1839 C CA . SER A 1 224 ? 24.437 -4.731 -35.110 1.00 58.59 224 SER A CA 1
ATOM 1840 C C . SER A 1 224 ? 23.714 -4.237 -36.379 1.00 58.59 224 SER A C 1
ATOM 1842 O O . SER A 1 224 ? 23.369 -5.032 -37.247 1.00 58.59 224 SER A O 1
ATOM 1844 N N . PHE A 1 225 ? 23.467 -2.927 -36.510 1.00 64.44 225 PHE A N 1
ATOM 1845 C CA . PHE A 1 225 ? 22.694 -2.337 -37.616 1.00 64.44 225 PHE A CA 1
ATOM 1846 C C . PHE A 1 225 ? 23.323 -1.066 -38.181 1.00 64.44 225 PHE A C 1
ATOM 1848 O O . PHE A 1 225 ? 23.876 -0.259 -37.427 1.00 64.44 225 PHE A O 1
ATOM 1855 N N . VAL A 1 226 ? 23.163 -0.860 -39.491 1.00 59.31 226 VAL A N 1
ATOM 1856 C CA . VAL A 1 226 ? 23.363 0.426 -40.174 1.00 59.31 226 VAL A CA 1
ATOM 1857 C C . VAL A 1 226 ? 22.001 0.957 -40.611 1.00 59.31 226 VAL A C 1
ATOM 1859 O O . VAL A 1 226 ? 21.252 0.253 -41.293 1.00 59.31 226 VAL A O 1
ATOM 1862 N N . TRP A 1 227 ? 21.701 2.199 -40.240 1.00 64.69 227 TRP A N 1
ATOM 1863 C CA . TRP A 1 227 ? 20.568 2.965 -40.747 1.00 64.69 227 TRP A CA 1
ATOM 1864 C C . TRP A 1 227 ? 21.076 4.134 -41.579 1.00 64.69 227 TRP A C 1
ATOM 1866 O O . TRP A 1 227 ? 21.967 4.863 -41.141 1.00 64.69 227 TRP A O 1
ATOM 1876 N N . VAL A 1 228 ? 20.487 4.336 -42.751 1.00 58.03 228 VAL A N 1
ATOM 1877 C CA . VAL A 1 228 ? 20.783 5.478 -43.619 1.00 58.03 228 VAL A CA 1
ATOM 1878 C C . VAL A 1 228 ? 19.471 6.124 -44.034 1.00 58.03 228 VAL A C 1
ATOM 1880 O O . VAL A 1 228 ? 18.560 5.430 -44.489 1.00 58.03 228 VAL A O 1
ATOM 1883 N N . TYR A 1 229 ? 19.370 7.439 -43.853 1.00 62.09 229 TYR A N 1
ATOM 1884 C CA . TYR A 1 229 ? 18.192 8.220 -44.218 1.00 62.09 229 TYR A CA 1
ATOM 1885 C C . TYR A 1 229 ? 18.581 9.595 -44.763 1.00 62.09 229 TYR A C 1
ATOM 1887 O O . TYR A 1 229 ? 19.609 10.174 -44.394 1.00 62.09 229 TYR A O 1
ATOM 1895 N N . GLU A 1 230 ? 17.752 10.124 -45.659 1.00 55.50 230 GLU A N 1
ATOM 1896 C CA . GLU A 1 230 ? 17.920 11.464 -46.210 1.00 55.50 230 GLU A CA 1
ATOM 1897 C C . GLU A 1 230 ? 17.317 12.505 -45.259 1.00 55.50 230 GLU A C 1
ATOM 1899 O O . GLU A 1 230 ? 16.138 12.462 -44.919 1.00 55.50 230 GLU A O 1
ATOM 1904 N N . THR A 1 231 ? 18.131 13.461 -44.817 1.00 52.12 231 THR A N 1
ATOM 1905 C CA . THR A 1 231 ? 17.675 14.586 -43.993 1.00 52.12 231 THR A CA 1
ATOM 1906 C C . THR A 1 231 ? 17.493 15.818 -44.864 1.00 52.12 231 THR A C 1
ATOM 1908 O O . THR A 1 231 ? 18.432 16.585 -45.082 1.00 52.12 231 THR A O 1
ATOM 1911 N N . ASN A 1 232 ? 16.270 16.039 -45.342 1.00 53.06 232 ASN A N 1
ATOM 1912 C CA . ASN A 1 232 ? 15.915 17.300 -45.985 1.00 53.06 232 ASN A CA 1
ATOM 1913 C C . ASN A 1 232 ? 15.809 18.434 -44.953 1.00 53.06 232 ASN A C 1
ATOM 1915 O O . ASN A 1 232 ? 15.374 18.252 -43.818 1.00 53.06 232 ASN A O 1
ATOM 1919 N N . HIS A 1 233 ? 16.220 19.640 -45.350 1.00 41.44 233 HIS A N 1
ATOM 1920 C CA . HIS A 1 233 ? 16.354 20.797 -44.457 1.00 41.44 233 HIS A CA 1
ATOM 1921 C C . HIS A 1 233 ? 15.038 21.515 -44.096 1.00 41.44 233 HIS A C 1
ATOM 1923 O O . HIS A 1 233 ? 15.080 22.572 -43.465 1.00 41.44 233 HIS A O 1
ATOM 1929 N N . LYS A 1 234 ? 13.874 20.970 -44.465 1.00 31.75 234 LYS A N 1
ATOM 1930 C CA . LYS A 1 234 ? 12.554 21.519 -44.117 1.00 31.75 234 LYS A CA 1
ATOM 1931 C C . LYS A 1 234 ? 11.610 20.393 -43.68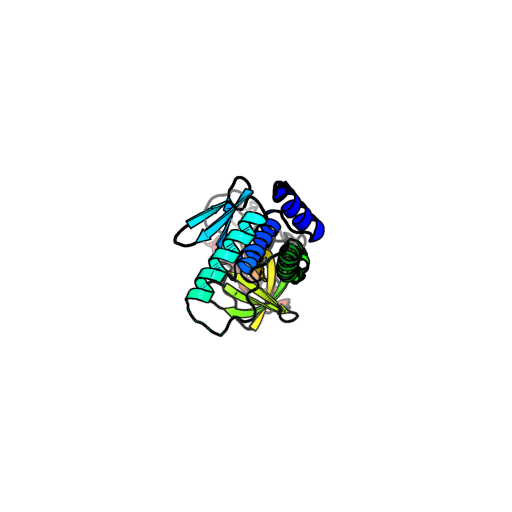3 1.00 31.75 234 LYS A C 1
ATOM 1933 O O . LYS A 1 234 ? 11.662 19.325 -44.290 1.00 31.75 234 LYS A O 1
ATOM 1938 N N . PRO A 1 235 ? 10.732 20.622 -42.687 1.00 33.47 235 PRO A N 1
ATOM 1939 C CA . PRO A 1 235 ? 9.713 19.656 -42.308 1.00 33.47 235 PRO A CA 1
ATOM 1940 C C . PRO A 1 235 ? 8.631 19.672 -43.389 1.00 33.47 235 PRO A C 1
ATOM 1942 O O . PRO A 1 235 ? 7.710 20.482 -43.358 1.00 33.47 235 PRO A O 1
ATOM 1945 N N . ILE A 1 236 ? 8.782 18.815 -44.391 1.00 30.19 236 ILE A N 1
ATOM 1946 C CA . ILE A 1 236 ? 7.729 18.509 -45.355 1.00 30.19 236 ILE A CA 1
ATOM 1947 C C . ILE A 1 236 ? 7.472 17.011 -45.210 1.00 30.19 236 ILE A C 1
ATOM 1949 O O . ILE A 1 236 ? 8.408 16.219 -45.250 1.00 30.19 236 ILE A O 1
ATOM 1953 N N . GLN A 1 237 ? 6.211 16.651 -44.980 1.00 32.03 237 GLN A N 1
ATOM 1954 C CA . GLN A 1 237 ? 5.689 15.313 -44.668 1.00 32.03 237 GLN A CA 1
ATOM 1955 C C . GLN A 1 237 ? 5.839 14.271 -45.802 1.00 32.03 237 GLN A C 1
ATOM 1957 O O . GLN A 1 237 ? 4.953 13.445 -46.001 1.00 32.03 237 GLN A O 1
ATOM 1962 N N . HIS A 1 238 ? 6.939 14.262 -46.551 1.00 31.14 238 HIS A N 1
ATOM 1963 C CA . HIS A 1 238 ? 7.139 13.314 -47.644 1.00 31.14 238 HIS A CA 1
ATOM 1964 C C . HIS A 1 238 ? 8.319 12.381 -47.379 1.00 31.14 238 HIS A C 1
ATOM 1966 O O . HIS A 1 238 ? 9.479 12.770 -47.461 1.00 31.14 238 HIS A O 1
ATOM 1972 N N . THR A 1 239 ? 7.947 11.138 -47.053 1.00 39.03 239 THR A N 1
ATOM 1973 C CA . THR A 1 239 ? 8.669 9.884 -47.318 1.00 39.03 239 THR A CA 1
ATOM 1974 C C . THR A 1 239 ? 10.179 9.944 -47.112 1.00 39.03 239 THR A C 1
ATOM 1976 O O . THR A 1 239 ? 10.952 10.061 -48.061 1.00 39.03 239 THR A O 1
ATOM 1979 N N . GLU A 1 240 ? 10.595 9.783 -45.856 1.00 46.88 240 GLU A N 1
ATOM 1980 C CA . GLU A 1 240 ? 11.950 9.348 -45.529 1.00 46.88 240 GLU A CA 1
ATOM 1981 C C . GLU A 1 240 ? 12.219 8.027 -46.263 1.00 46.88 240 GLU A C 1
ATOM 1983 O O . GLU A 1 240 ? 11.632 6.991 -45.947 1.00 46.88 240 GLU A O 1
ATOM 1988 N N . THR A 1 241 ? 13.085 8.050 -47.275 1.00 54.62 241 THR A N 1
ATOM 1989 C CA . THR A 1 241 ? 13.602 6.802 -47.835 1.00 54.62 241 THR A CA 1
ATOM 1990 C C . THR A 1 241 ? 14.599 6.254 -46.822 1.00 54.62 241 THR A C 1
ATOM 1992 O O . THR A 1 241 ? 15.653 6.851 -46.598 1.00 54.62 241 THR A O 1
ATOM 1995 N N . LEU A 1 242 ? 14.232 5.157 -46.159 1.00 59.31 242 LEU A N 1
ATOM 1996 C CA . LEU A 1 242 ? 14.993 4.549 -45.071 1.00 59.31 242 LEU A CA 1
ATOM 1997 C C . LEU A 1 242 ? 15.604 3.227 -45.536 1.00 59.31 242 LEU A C 1
ATOM 1999 O O . LEU A 1 242 ? 14.880 2.313 -45.927 1.00 59.31 242 LEU A O 1
ATOM 2003 N N . TYR A 1 243 ? 16.928 3.102 -45.442 1.00 68.25 243 TYR A N 1
ATOM 2004 C CA . TYR A 1 243 ? 17.623 1.830 -45.640 1.00 68.25 243 TYR A CA 1
ATOM 2005 C C . TYR A 1 243 ? 18.134 1.296 -44.304 1.00 68.25 243 TYR A C 1
ATOM 2007 O O . TYR A 1 243 ? 18.799 2.012 -43.548 1.00 68.25 243 TYR A O 1
ATOM 2015 N N . ARG A 1 244 ? 17.848 0.021 -44.028 1.00 76.38 244 ARG A N 1
ATOM 2016 C CA . ARG A 1 244 ? 18.339 -0.707 -42.856 1.00 76.38 244 ARG A CA 1
ATOM 2017 C C . ARG A 1 244 ? 19.017 -1.989 -43.309 1.00 76.38 244 ARG A C 1
ATOM 2019 O O . ARG A 1 244 ? 18.385 -2.802 -43.979 1.00 76.38 244 ARG A O 1
ATOM 2026 N N . LYS A 1 245 ? 20.244 -2.219 -42.842 1.00 74.12 245 LYS A N 1
ATOM 2027 C CA . LYS A 1 245 ? 20.912 -3.516 -42.982 1.00 74.12 245 LYS A CA 1
ATOM 2028 C C . LYS A 1 245 ? 21.479 -3.999 -41.650 1.00 74.12 245 LYS A C 1
ATOM 2030 O O . LYS A 1 245 ? 22.102 -3.237 -40.910 1.00 74.12 245 LYS A O 1
ATOM 2035 N N . GLU A 1 246 ? 21.216 -5.264 -41.348 1.00 72.88 246 GLU A N 1
ATOM 2036 C CA . GLU A 1 246 ? 21.783 -5.988 -40.210 1.00 72.88 246 GLU A CA 1
ATOM 2037 C C . GLU A 1 246 ? 23.126 -6.612 -40.601 1.00 72.88 246 GLU A C 1
ATOM 2039 O O . GLU A 1 246 ? 23.321 -7.018 -41.749 1.00 72.88 246 GLU A O 1
ATOM 2044 N N . PHE A 1 247 ? 24.061 -6.657 -39.655 1.00 70.69 247 PHE A N 1
ATOM 2045 C CA . PHE A 1 247 ? 25.381 -7.248 -39.840 1.00 70.69 247 PHE A CA 1
ATOM 2046 C C . PHE A 1 247 ? 25.834 -7.981 -38.574 1.00 70.69 247 PHE A C 1
ATOM 2048 O O . PHE A 1 247 ? 25.335 -7.733 -37.475 1.00 70.69 247 PHE A O 1
ATOM 2055 N N . VAL A 1 248 ? 26.805 -8.887 -38.720 1.00 73.44 248 VAL A N 1
ATOM 2056 C CA . VAL A 1 248 ? 27.348 -9.656 -37.594 1.00 73.44 248 VAL A CA 1
ATOM 2057 C C . VAL A 1 248 ? 28.042 -8.720 -36.605 1.00 73.44 248 VAL A C 1
ATOM 2059 O O . VAL A 1 248 ? 28.961 -7.976 -36.953 1.00 73.44 248 VAL A O 1
ATOM 2062 N N . LYS A 1 249 ? 27.595 -8.758 -35.348 1.00 69.88 249 LYS A N 1
ATOM 2063 C CA . LYS A 1 249 ? 28.065 -7.861 -34.293 1.00 69.88 249 LYS A CA 1
ATOM 2064 C C . LYS A 1 249 ? 29.575 -7.981 -34.076 1.00 69.88 249 LYS A C 1
ATOM 2066 O O . LYS A 1 249 ? 30.087 -9.058 -33.792 1.00 69.88 249 LYS A O 1
ATOM 2071 N N . GLY A 1 250 ? 30.267 -6.845 -34.146 1.00 60.06 250 GLY A N 1
ATOM 2072 C CA . GLY A 1 250 ? 31.711 -6.749 -33.899 1.00 60.06 250 GLY A CA 1
ATOM 2073 C C . GLY A 1 250 ? 32.608 -7.040 -35.106 1.00 60.06 250 GLY A C 1
ATOM 2074 O O . GLY A 1 250 ? 33.813 -6.831 -34.997 1.00 60.06 250 GLY A O 1
ATOM 2075 N N . ASP A 1 251 ? 32.053 -7.446 -36.251 1.00 72.44 251 ASP A N 1
ATOM 2076 C CA . ASP A 1 251 ? 32.823 -7.627 -37.482 1.00 72.44 251 ASP A CA 1
ATOM 2077 C C . ASP A 1 251 ? 32.877 -6.327 -38.306 1.00 72.44 251 ASP A C 1
ATOM 2079 O O . ASP A 1 251 ? 31.876 -5.848 -38.853 1.00 72.44 251 ASP A O 1
ATOM 2083 N N . ASN A 1 252 ? 34.076 -5.748 -38.404 1.00 63.22 252 ASN A N 1
ATOM 2084 C CA . ASN A 1 252 ? 34.320 -4.530 -39.175 1.00 63.22 252 ASN A CA 1
ATOM 2085 C C . ASN A 1 252 ? 34.084 -4.730 -40.678 1.00 63.22 252 ASN A C 1
ATOM 2087 O O . ASN A 1 252 ? 33.615 -3.799 -41.331 1.00 63.22 252 ASN A O 1
ATOM 2091 N N . LEU A 1 253 ? 34.370 -5.915 -41.225 1.00 58.81 253 LEU A N 1
ATOM 2092 C CA . LEU A 1 253 ? 34.202 -6.186 -42.653 1.00 58.81 253 LEU A CA 1
ATOM 2093 C C . LEU A 1 253 ? 32.715 -6.199 -43.022 1.00 58.81 253 LEU A C 1
ATOM 2095 O O . LEU A 1 253 ? 32.294 -5.488 -43.935 1.00 58.81 253 LEU A O 1
ATOM 2099 N N . SER A 1 254 ? 31.904 -6.915 -42.241 1.00 58.72 254 SER A N 1
ATOM 2100 C CA . SER A 1 254 ? 30.446 -6.937 -42.397 1.00 58.72 254 SER A CA 1
ATOM 2101 C C . SER A 1 254 ? 29.817 -5.539 -42.292 1.00 58.72 254 SER A C 1
ATOM 2103 O O . SER A 1 254 ? 28.887 -5.210 -43.032 1.00 58.72 254 SER A O 1
ATOM 2105 N N . ARG A 1 255 ? 30.350 -4.672 -41.420 1.00 63.56 255 ARG A N 1
ATOM 2106 C CA . ARG A 1 255 ? 29.897 -3.278 -41.279 1.00 63.56 255 ARG A CA 1
ATOM 2107 C C . ARG A 1 255 ? 30.252 -2.412 -42.496 1.00 63.56 255 ARG A C 1
ATOM 2109 O O . ARG A 1 255 ? 29.431 -1.600 -42.918 1.00 63.56 255 ARG A O 1
ATOM 2116 N N . VAL A 1 256 ? 31.446 -2.582 -43.069 1.00 64.56 256 VAL A N 1
ATOM 2117 C CA . VAL A 1 256 ? 31.871 -1.875 -44.294 1.00 64.56 256 VAL A CA 1
ATOM 2118 C C . VAL A 1 256 ? 30.997 -2.273 -45.484 1.00 64.56 256 VAL A C 1
ATOM 2120 O O . VAL A 1 256 ? 30.538 -1.402 -46.223 1.00 64.56 256 VAL A O 1
ATOM 2123 N N . ILE A 1 257 ? 30.693 -3.566 -45.625 1.00 64.56 257 ILE A N 1
ATOM 2124 C CA . ILE A 1 257 ? 29.795 -4.076 -46.671 1.00 64.56 257 ILE A CA 1
ATOM 2125 C C . ILE A 1 257 ? 28.400 -3.450 -46.533 1.00 64.56 257 ILE A C 1
ATOM 2127 O O . ILE A 1 257 ? 27.848 -2.939 -47.507 1.00 64.56 257 ILE A O 1
ATOM 2131 N N . ALA A 1 258 ? 27.855 -3.406 -45.312 1.00 68.38 258 ALA A N 1
ATOM 2132 C CA . ALA A 1 258 ? 26.544 -2.810 -45.061 1.00 68.38 258 ALA A CA 1
ATOM 2133 C C . ALA A 1 258 ? 26.470 -1.315 -45.434 1.00 68.38 258 ALA A C 1
ATOM 2135 O O . ALA A 1 258 ? 25.441 -0.864 -45.938 1.00 68.38 258 ALA A O 1
ATOM 2136 N N . LEU A 1 259 ? 27.553 -0.557 -45.227 1.00 65.06 259 LEU A N 1
ATOM 2137 C CA . LEU A 1 259 ? 27.648 0.850 -45.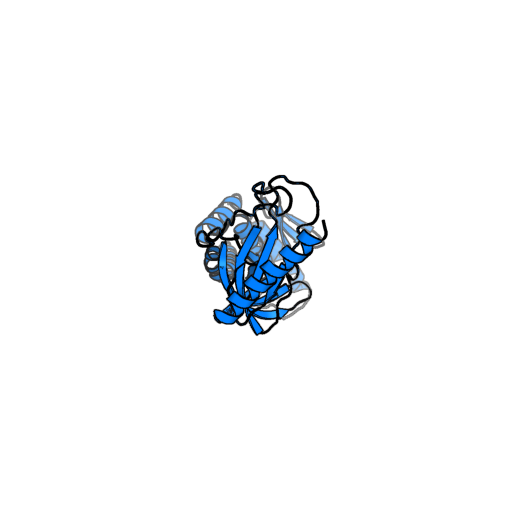636 1.00 65.06 259 LEU A CA 1
ATOM 2138 C C . LEU A 1 259 ? 27.726 1.009 -47.161 1.00 65.06 259 LEU A C 1
ATOM 2140 O O . LEU A 1 259 ? 27.014 1.842 -47.719 1.00 65.06 259 LEU A O 1
ATOM 2144 N N . SER A 1 260 ? 28.545 0.197 -47.835 1.00 67.81 260 SER A N 1
ATOM 2145 C CA . SER A 1 260 ? 28.712 0.253 -49.295 1.00 67.81 260 SER A CA 1
ATOM 2146 C C . SER A 1 260 ? 27.420 -0.089 -50.048 1.00 67.81 260 SER A C 1
ATOM 2148 O O . SER A 1 260 ? 27.076 0.538 -51.055 1.00 67.81 260 SER A O 1
ATOM 2150 N N . GLU A 1 261 ? 26.647 -1.043 -49.533 1.00 68.56 261 GLU A N 1
ATOM 2151 C CA . GLU A 1 261 ? 25.340 -1.372 -50.099 1.00 68.56 261 GLU A CA 1
ATOM 2152 C C . GLU A 1 261 ? 24.298 -0.280 -49.868 1.00 68.56 261 GLU A C 1
ATOM 2154 O O . GLU A 1 261 ? 23.527 0.020 -50.779 1.00 68.56 261 GLU A O 1
ATOM 2159 N N . ALA A 1 262 ? 24.292 0.340 -48.683 1.00 64.44 262 ALA A N 1
ATOM 2160 C CA . ALA A 1 262 ? 23.413 1.469 -48.408 1.00 64.44 262 ALA A CA 1
ATOM 2161 C C . ALA A 1 262 ? 23.687 2.618 -49.388 1.00 64.44 262 ALA A C 1
ATOM 2163 O O . ALA A 1 262 ? 22.767 3.147 -50.006 1.00 64.44 262 ALA A O 1
ATOM 2164 N N . GLU A 1 263 ? 24.959 2.959 -49.599 1.00 63.34 263 GLU A N 1
ATOM 2165 C CA . GLU A 1 263 ? 25.362 3.967 -50.580 1.00 63.34 263 GLU A CA 1
ATOM 2166 C C . GLU A 1 263 ? 24.884 3.609 -51.998 1.00 63.34 263 GLU A C 1
ATOM 2168 O O . GLU A 1 263 ? 24.310 4.441 -52.705 1.00 63.34 263 GLU A O 1
ATOM 2173 N N . SER A 1 264 ? 25.071 2.351 -52.401 1.00 65.81 264 SER A N 1
ATOM 2174 C CA . SER A 1 264 ? 24.652 1.855 -53.715 1.00 65.81 264 SER A CA 1
ATOM 2175 C C . SER A 1 264 ? 23.135 1.936 -53.910 1.00 65.81 264 SER A C 1
ATOM 2177 O O . SER A 1 264 ? 22.680 2.367 -54.971 1.00 65.81 264 SER A O 1
ATOM 2179 N N . PHE A 1 265 ? 22.353 1.586 -52.885 1.00 67.50 265 PHE A N 1
ATOM 2180 C CA . PHE A 1 265 ? 20.893 1.686 -52.882 1.00 67.50 265 PHE A CA 1
ATOM 2181 C C . PHE A 1 265 ? 20.419 3.127 -53.127 1.00 67.50 265 PHE A C 1
ATOM 2183 O O . PHE A 1 265 ? 19.635 3.371 -54.046 1.00 67.50 265 PHE A O 1
ATOM 2190 N N . PHE A 1 266 ? 20.955 4.109 -52.395 1.00 60.38 266 PHE A N 1
ATOM 2191 C CA . PHE A 1 266 ? 20.574 5.515 -52.590 1.00 60.38 266 PHE A CA 1
ATOM 2192 C C . PHE A 1 266 ? 21.047 6.080 -53.935 1.00 60.38 266 PHE A C 1
ATOM 2194 O O . PHE A 1 266 ? 20.308 6.826 -54.580 1.00 60.38 266 PHE A O 1
ATOM 2201 N N . ARG A 1 267 ? 22.229 5.677 -54.428 1.00 60.31 267 ARG A N 1
ATOM 2202 C CA . ARG A 1 267 ? 22.672 6.028 -55.791 1.00 60.31 267 ARG A CA 1
ATOM 2203 C C . ARG A 1 267 ? 21.703 5.516 -56.862 1.00 60.31 267 ARG A C 1
ATOM 2205 O O . ARG A 1 267 ? 21.502 6.199 -57.863 1.00 60.31 267 ARG A O 1
ATOM 2212 N N . GLN A 1 268 ? 21.122 4.327 -56.691 1.00 60.97 268 GLN A N 1
ATOM 2213 C CA . GLN A 1 268 ? 20.159 3.766 -57.646 1.00 60.97 268 GLN A CA 1
ATOM 2214 C C . GLN A 1 268 ? 18.818 4.501 -57.625 1.00 60.97 268 GLN A C 1
ATOM 2216 O O . GLN A 1 268 ? 18.266 4.765 -58.693 1.00 60.97 268 GLN A O 1
ATOM 2221 N N . ILE A 1 269 ? 18.319 4.855 -56.439 1.00 54.88 269 ILE A N 1
ATOM 2222 C CA . ILE A 1 269 ? 17.087 5.641 -56.292 1.00 54.88 269 ILE A CA 1
ATOM 2223 C C . ILE A 1 269 ? 17.239 6.997 -56.990 1.00 54.88 269 ILE A C 1
ATOM 2225 O O . ILE A 1 269 ? 16.398 7.362 -57.808 1.00 54.88 269 ILE A O 1
ATOM 2229 N N . ASN A 1 270 ? 18.370 7.673 -56.784 1.00 51.69 270 ASN A N 1
ATOM 2230 C CA . ASN A 1 270 ? 18.619 9.008 -57.335 1.00 51.69 270 ASN A CA 1
ATOM 2231 C C . ASN A 1 270 ? 18.973 9.030 -58.832 1.00 51.69 270 ASN A C 1
ATOM 2233 O O . ASN A 1 270 ? 18.986 10.091 -59.444 1.00 51.69 270 ASN A O 1
ATOM 2237 N N . LYS A 1 271 ? 19.269 7.881 -59.454 1.00 51.91 271 LYS A N 1
ATOM 2238 C CA . LYS A 1 271 ? 19.446 7.789 -60.916 1.00 51.91 271 LYS A CA 1
ATOM 2239 C C . LYS A 1 271 ? 18.121 7.689 -61.682 1.00 51.91 271 LYS A C 1
ATOM 2241 O O . LYS A 1 271 ? 18.140 7.816 -62.903 1.00 51.91 271 LYS A O 1
ATOM 2246 N N . LYS A 1 272 ? 17.004 7.404 -61.001 1.00 43.69 272 LYS A N 1
ATOM 2247 C CA . LYS A 1 272 ? 15.676 7.229 -61.618 1.00 43.69 272 LYS A CA 1
ATOM 2248 C C . LYS A 1 272 ? 14.825 8.508 -61.651 1.00 43.69 272 LYS A C 1
ATOM 2250 O O . LYS A 1 272 ? 13.723 8.454 -62.190 1.00 43.69 272 LYS A O 1
ATOM 2255 N N . SER A 1 273 ? 15.323 9.618 -61.105 1.00 36.28 273 SER A N 1
ATOM 2256 C CA . SER A 1 273 ? 14.691 10.948 -61.095 1.00 36.28 273 SER A CA 1
ATOM 2257 C C . SER A 1 273 ? 15.344 11.906 -62.084 1.00 36.28 273 SER A C 1
ATOM 2259 O O . SER A 1 273 ? 16.593 11.994 -62.049 1.00 36.28 273 SER A O 1
#

Foldseek 3Di:
DDKPVCPVVQLVCLCVVLVHDSVLSQVLLQVLLCVLLVVQWRWHADPVRFIWTDDPPDIDTCTDPVSSLVSLLVSVVVVVVVVDPPPPPSDSDDDPVSSVVSSVVLSVLLSVCPVQVVCQVLAQPKAKWAFAADDPFWTWTHRDPPDTETEGCVLDDDDHRDIDIWTFHDWDQDSPPSDIHTYTHHPPPPVPPPPPPPQPQDFDADPVPRDTDRFRWDWDDDQFKIKIWTDDPDPDPDDTPIDMDTFDGPDPVRVVVRVVVVVVVVVVVVVVD

Secondary structure (DSSP, 8-state):
----TTHHHHHHHHHHHHT--HHHHHHHHHHHHHHHTTTSSEEEE-TT--EEEE-SS-EEE--SHHHHHHHHHHHHHHHHHTT-TT-TT--S---HHHHHHHHHHHHHHHHT-HHHHHHHTTTT-EEEEEEEEE-SSEEEEE-SSS-EEEEEGGG----TT-EEEEEEEEEEEETTTTEEEEEEE---------TT-------EEPTTT--EE--EEEEEE-SSEEEEEEE-SS-------EEEEE--TT-HHHHHHHHHHHHHHHHHHHT--

InterPro domains:
  IPR012340 Nucleic acid-binding, OB-fold [SSF50249] (118-190)

Sequence (273 aa):
MERFQDIKNIIRTISSTNGLSMPEAIFIIEKAMENVFYGKYRVVFDDSYDLYAENDDEKILISSLKDVRNIRHKIFLKVINLKNEYISNLRDSISLKEIVLEINKEANKLSTSKDWVKYNYLISKHIRGMIVSKTDEFYIVDIGVGKIAYLPLSEGYYETFKKYPFFVKSVVRHFDKGFVRIFLSKPKIKAKQERSGKKLTEIFKDGKTGKVVSHKITVLVTDSFVWVYETNHKPIQHTETLYRKEFVKGDNLSRVIALSEAESFFRQINKKS

Organism: NCBI:txid2597223

pLDDT: mean 70.68, std 18.48, range [30.06, 95.5]

Radius of gyration: 33.77 Å; chains: 1; bounding box: 63×43×98 Å